Protein AF-A0A7Y0EP69-F1 (afdb_monomer_lite)

Secondary structure (DSSP, 8-state):
-----------------GGGB-S--SS-EEEEEB-GGGGS-S-HHHHHHHEES--TT-SEEEEPTTPEEEE--SSTTTTSEEE--TT-SSSTTT-EEEEE-S-EEEEEETTEEEES--EEEEE-EEEE-GGGSSS---TT--B-SEEEEE-TTS-EEEE----TTT------PPTT---GGGS-TTSS-GGGS-TTSS-GGGS-TT-S-S--

pLDDT: mean 84.12, std 15.03, range [38.25, 97.75]

Sequence (212 aa):
MVQQIVSYSGVVTHKDDKRWRFSEQDGGVVSVTIAPALFNPTDTAKRDKYLTGVGDEATVVWINSGIPLARVNSGEYEGLFGPYDPDATDGRQEKIWGLLESQIECNVKFSGLTVGEPMVGMRYRGDIRKRYLPVIPADDAVWGGDFWDIDEDNTIIAKLSLTEAGGSSQATVPDGSITTAKLANGAVTTEKLADKAVTAAKVADGVIPSGK

Foldseek 3Di:
DDPPPDDDPPPFDDDAQPQFDDDDDDDFKDKFFADQQQCCDPPVLSNVLQWGPDDPPRQKIKGHWFFQKWAFCDDPQHRHIHGQDCPDPRRSNAERQFIFHDMFMWGQDPVGTHGPGRIGIGGQADETALVRHSDRDDLPHEYNGFYFHADPVRDTPDTSHPPPPPDPPPVPQPPPNDDPVNQDVVNDDPVNQDVPNDDPVNDDPPPDPPDD

Organism: NCBI:txid2675322

Radius of gyration: 24.8 Å; chains: 1; bounding box: 62×31×90 Å

Structure (mmCIF, N/CA/C/O backbone):
data_AF-A0A7Y0EP69-F1
#
_entry.id   AF-A0A7Y0EP69-F1
#
loop_
_atom_site.group_PDB
_atom_site.id
_atom_site.type_symbol
_atom_site.label_atom_id
_atom_site.label_alt_id
_atom_site.label_comp_id
_atom_site.label_asym_id
_atom_site.label_entity_id
_atom_site.label_seq_id
_atom_site.pdbx_PDB_ins_code
_atom_site.Cartn_x
_atom_site.Cartn_y
_atom_site.Cartn_z
_atom_site.occupancy
_atom_site.B_iso_or_equiv
_atom_site.auth_seq_id
_atom_site.auth_comp_id
_atom_site.auth_asym_id
_atom_site.auth_atom_id
_atom_site.pdbx_PDB_model_num
ATOM 1 N N . MET A 1 1 ? -18.340 -9.798 52.238 1.00 42.34 1 MET A N 1
ATOM 2 C CA . MET A 1 1 ? -18.101 -10.157 50.826 1.00 42.34 1 MET A CA 1
ATOM 3 C C . MET A 1 1 ? -17.285 -9.023 50.230 1.00 42.34 1 MET A C 1
ATOM 5 O O . MET A 1 1 ? -17.834 -7.955 50.003 1.00 42.34 1 MET A O 1
ATOM 9 N N . VAL A 1 2 ? -15.963 -9.176 50.157 1.00 38.25 2 VAL A N 1
ATOM 10 C CA . VAL A 1 2 ? -15.080 -8.128 49.625 1.00 38.25 2 VAL A CA 1
ATOM 11 C C . VAL A 1 2 ? -15.112 -8.282 48.112 1.00 38.25 2 VAL A C 1
ATOM 13 O O . VAL A 1 2 ? -14.658 -9.302 47.601 1.00 38.25 2 VAL A O 1
ATOM 16 N N . GLN A 1 3 ? -15.722 -7.330 47.405 1.00 44.47 3 GLN A N 1
ATOM 17 C CA . GLN A 1 3 ? -15.584 -7.284 45.955 1.00 44.47 3 GLN A CA 1
ATOM 18 C C . GLN A 1 3 ? -14.140 -6.902 45.650 1.00 44.47 3 GLN A C 1
ATOM 20 O O . GLN A 1 3 ? -13.713 -5.773 45.881 1.00 44.47 3 GLN A O 1
ATOM 25 N N . GLN A 1 4 ? -13.369 -7.889 45.212 1.00 45.47 4 GLN A N 1
ATOM 26 C CA . GLN A 1 4 ? -12.039 -7.681 44.680 1.00 45.47 4 GLN A CA 1
ATOM 27 C C . GLN A 1 4 ? -12.202 -6.901 43.373 1.00 45.47 4 GLN A C 1
ATOM 29 O O . GLN A 1 4 ? -12.653 -7.449 42.371 1.00 45.47 4 GLN A O 1
ATOM 34 N N . ILE A 1 5 ? -11.889 -5.606 43.399 1.00 49.50 5 ILE A N 1
ATOM 35 C CA . ILE A 1 5 ? -11.766 -4.799 42.186 1.00 49.50 5 ILE A CA 1
ATOM 36 C C . ILE A 1 5 ? -10.478 -5.274 41.512 1.00 49.50 5 ILE A C 1
ATOM 38 O O . ILE A 1 5 ? -9.379 -4.863 41.878 1.00 49.50 5 ILE A O 1
ATOM 42 N N . VAL A 1 6 ? -10.605 -6.234 40.599 1.00 45.62 6 VAL A N 1
ATOM 43 C CA . VAL A 1 6 ? -9.504 -6.662 39.738 1.00 45.62 6 VAL A CA 1
ATOM 44 C C . VAL A 1 6 ? -9.398 -5.620 38.630 1.00 45.62 6 VAL A C 1
ATOM 46 O O . VAL A 1 6 ? -10.190 -5.633 37.697 1.00 45.62 6 VAL A O 1
ATOM 49 N N . SER A 1 7 ? -8.455 -4.687 38.744 1.00 51.41 7 SER A N 1
ATOM 50 C CA . SER A 1 7 ? -8.046 -3.854 37.612 1.00 51.41 7 SER A CA 1
ATOM 51 C C . SER A 1 7 ? -6.970 -4.611 36.836 1.00 51.41 7 SER A C 1
ATOM 53 O O . SER A 1 7 ? -5.852 -4.777 37.330 1.00 51.41 7 SER A O 1
ATOM 55 N N . TYR A 1 8 ? -7.309 -5.110 35.652 1.00 46.03 8 TYR A N 1
ATOM 56 C CA . TYR A 1 8 ? -6.332 -5.647 34.713 1.00 46.03 8 TYR A CA 1
ATOM 57 C C . TYR A 1 8 ? -5.720 -4.457 33.964 1.00 46.03 8 TYR A C 1
ATOM 59 O O . TYR A 1 8 ? -6.447 -3.657 33.395 1.00 46.03 8 TYR A O 1
ATOM 67 N N . SER A 1 9 ? -4.398 -4.282 33.991 1.00 47.91 9 SER A N 1
ATOM 68 C CA . SER A 1 9 ? -3.740 -3.408 33.015 1.00 47.91 9 SER A CA 1
ATOM 69 C C . SER A 1 9 ? -3.154 -4.322 31.953 1.00 47.91 9 SER A C 1
ATOM 71 O O . SER A 1 9 ? -2.031 -4.816 32.094 1.00 47.91 9 SER A O 1
ATOM 73 N N . GLY A 1 10 ? -3.953 -4.632 30.936 1.00 48.94 10 GLY A N 1
ATOM 74 C CA . GLY A 1 10 ? -3.491 -5.407 29.794 1.00 48.94 10 GLY A CA 1
ATOM 75 C C . GLY A 1 10 ? -2.360 -4.661 29.099 1.00 48.94 10 GLY A C 1
ATOM 76 O O . GLY A 1 10 ? -2.595 -3.677 28.407 1.00 48.94 10 GLY A O 1
ATOM 77 N N . VAL A 1 11 ? -1.117 -5.106 29.286 1.00 47.59 11 VAL A N 1
ATOM 78 C CA . VAL A 1 11 ? -0.005 -4.654 28.447 1.00 47.59 11 VAL A CA 1
ATOM 79 C C . VAL A 1 11 ? -0.229 -5.275 27.074 1.00 47.59 11 VAL A C 1
ATOM 81 O O . VAL A 1 11 ? 0.121 -6.432 26.844 1.00 47.59 11 VAL A O 1
ATOM 84 N N . VAL A 1 12 ? -0.856 -4.531 26.164 1.00 55.34 12 VAL A N 1
ATOM 85 C CA . VAL A 1 12 ? -0.990 -4.969 24.776 1.00 55.34 12 VAL A CA 1
ATOM 86 C C . VAL A 1 12 ? 0.360 -4.756 24.099 1.00 55.34 12 VAL A C 1
ATOM 88 O O . VAL A 1 12 ? 0.820 -3.630 23.907 1.00 55.34 12 VAL A O 1
ATOM 91 N N . THR A 1 13 ? 1.046 -5.850 23.775 1.00 57.03 13 THR A N 1
ATOM 92 C CA . THR A 1 13 ? 2.288 -5.790 23.003 1.00 57.03 13 THR A CA 1
ATOM 93 C C . THR A 1 13 ? 1.985 -5.288 21.595 1.00 57.03 13 THR A C 1
ATOM 95 O O . THR A 1 13 ? 1.222 -5.928 20.874 1.00 57.03 13 THR A O 1
ATOM 98 N N . HIS A 1 14 ? 2.613 -4.187 21.191 1.00 66.94 14 HIS A N 1
ATOM 99 C CA . HIS A 1 14 ? 2.586 -3.692 19.819 1.00 66.94 14 HIS A CA 1
ATOM 100 C C . HIS A 1 14 ? 3.908 -3.996 19.127 1.00 66.94 14 HIS A C 1
ATOM 102 O O . HIS A 1 14 ? 4.978 -3.906 19.732 1.00 66.94 14 HIS A O 1
ATOM 108 N N . LYS A 1 15 ? 3.840 -4.379 17.854 1.00 74.12 15 LYS A N 1
ATOM 109 C CA . LYS A 1 15 ? 5.020 -4.565 17.009 1.00 74.12 15 LYS A CA 1
ATOM 110 C C . LYS A 1 15 ? 4.732 -3.987 15.634 1.00 74.12 15 LYS A C 1
ATOM 112 O O . LYS A 1 15 ? 3.804 -4.430 14.969 1.00 74.12 15 LYS A O 1
ATOM 117 N N . ASP A 1 16 ? 5.546 -3.019 15.239 1.00 84.62 16 ASP A N 1
ATOM 118 C CA . ASP A 1 16 ? 5.588 -2.490 13.879 1.00 84.62 16 ASP A CA 1
ATOM 119 C C . ASP A 1 16 ? 6.525 -3.371 13.039 1.00 84.62 16 ASP A C 1
ATOM 121 O O . ASP A 1 16 ? 7.714 -3.492 13.353 1.00 84.62 16 ASP A O 1
ATOM 125 N N . ASP A 1 17 ? 5.998 -4.028 12.005 1.00 87.69 17 ASP A N 1
ATOM 126 C CA . ASP A 1 17 ? 6.812 -4.823 11.084 1.00 87.69 17 ASP A CA 1
ATOM 127 C C . ASP A 1 17 ? 7.411 -3.918 10.006 1.00 87.69 17 ASP A C 1
ATOM 129 O O . ASP A 1 17 ? 6.747 -3.538 9.048 1.00 87.69 17 ASP A O 1
ATOM 133 N N . LYS A 1 18 ? 8.696 -3.589 10.151 1.00 89.38 18 LYS A N 1
ATOM 134 C CA . LYS A 1 18 ? 9.419 -2.704 9.225 1.00 89.38 18 LYS A CA 1
ATOM 135 C C . LYS A 1 18 ? 10.108 -3.438 8.073 1.00 89.38 18 LYS A C 1
ATOM 137 O O . LYS A 1 18 ? 10.870 -2.814 7.338 1.00 89.38 18 LYS A O 1
ATOM 142 N N . ARG A 1 19 ? 9.872 -4.745 7.884 1.00 90.00 19 ARG A N 1
ATOM 143 C CA . ARG A 1 19 ? 10.517 -5.529 6.807 1.00 90.00 19 ARG A CA 1
ATOM 144 C C . ARG A 1 19 ? 10.141 -5.070 5.400 1.00 90.00 19 ARG A C 1
ATOM 146 O O . ARG A 1 19 ? 10.862 -5.396 4.461 1.00 90.00 19 ARG A O 1
ATOM 153 N N . TRP A 1 20 ? 9.049 -4.318 5.253 1.00 92.00 20 TRP A N 1
ATOM 154 C CA . TRP A 1 20 ? 8.665 -3.688 3.989 1.00 92.00 20 TRP A CA 1
ATOM 155 C C . TRP A 1 20 ? 9.686 -2.647 3.516 1.00 92.00 20 TRP A C 1
ATOM 157 O O . TRP A 1 20 ? 9.823 -2.437 2.311 1.00 92.00 20 TRP A O 1
ATOM 167 N N . ARG A 1 21 ? 10.403 -1.993 4.440 1.00 87.50 21 ARG A N 1
ATOM 168 C CA . ARG A 1 21 ? 11.364 -0.934 4.124 1.00 87.50 21 ARG A CA 1
ATOM 169 C C . ARG A 1 21 ? 12.663 -1.563 3.632 1.00 87.50 21 ARG A C 1
ATOM 171 O O . ARG A 1 21 ? 13.297 -2.319 4.369 1.00 87.50 21 ARG A O 1
ATOM 178 N N . PHE A 1 22 ? 13.082 -1.222 2.414 1.00 81.38 22 PHE A N 1
ATOM 179 C CA . PHE A 1 22 ? 14.340 -1.694 1.848 1.00 81.38 22 PHE A CA 1
ATOM 180 C C . PHE A 1 22 ? 15.243 -0.522 1.449 1.00 81.38 22 PHE A C 1
ATOM 182 O O . PHE A 1 22 ? 14.939 0.246 0.546 1.00 81.38 22 PHE A O 1
ATOM 189 N N . SER A 1 23 ? 16.392 -0.409 2.122 1.00 72.69 23 SER A N 1
ATOM 190 C CA . SER A 1 23 ? 17.336 0.716 2.015 1.00 72.69 23 SER A CA 1
ATOM 191 C C . SER A 1 23 ? 16.724 2.099 2.308 1.00 72.69 23 SER A C 1
ATOM 193 O O . SER A 1 23 ? 15.511 2.296 2.360 1.00 72.69 23 SER A O 1
ATOM 195 N N . GLU A 1 24 ? 17.581 3.081 2.569 1.00 63.50 24 GLU A N 1
ATOM 196 C CA . GLU A 1 24 ? 17.168 4.465 2.772 1.00 63.50 24 GLU A CA 1
ATOM 197 C C . GLU A 1 24 ? 17.618 5.287 1.567 1.00 63.50 24 GLU A C 1
ATOM 199 O O . GLU A 1 24 ? 18.805 5.545 1.386 1.00 63.50 24 GLU A O 1
ATOM 204 N N . GLN A 1 25 ? 16.670 5.644 0.701 1.00 61.12 25 GLN A N 1
ATOM 205 C CA . GLN A 1 25 ? 16.927 6.590 -0.381 1.00 61.12 25 GLN A CA 1
ATOM 206 C C . GLN A 1 25 ? 16.797 8.020 0.157 1.00 61.12 25 GLN A C 1
ATOM 208 O O . GLN A 1 25 ? 15.796 8.353 0.797 1.00 61.12 25 GLN A O 1
ATOM 213 N N . ASP A 1 26 ? 17.816 8.844 -0.100 1.00 59.06 26 ASP A N 1
ATOM 214 C CA . ASP A 1 26 ? 17.833 10.262 0.268 1.00 59.06 26 ASP A CA 1
ATOM 215 C C . ASP A 1 26 ? 16.767 11.030 -0.515 1.00 59.06 26 ASP A C 1
ATOM 217 O O . ASP A 1 26 ? 16.691 10.908 -1.738 1.00 59.06 26 ASP A O 1
ATOM 221 N N . GLY A 1 27 ? 15.934 11.802 0.182 1.00 64.81 27 GLY A N 1
ATOM 222 C CA . GLY A 1 27 ? 14.726 12.406 -0.376 1.00 64.81 27 GLY A CA 1
ATOM 223 C C . GLY A 1 27 ? 13.702 11.358 -0.832 1.00 64.81 27 GLY A C 1
ATOM 224 O O . GLY A 1 27 ? 14.017 10.364 -1.481 1.00 64.81 27 GLY A O 1
ATOM 225 N N . GLY A 1 28 ? 12.430 11.569 -0.513 1.00 77.31 28 GLY A N 1
ATOM 226 C CA . GLY A 1 28 ? 11.386 10.608 -0.894 1.00 77.31 28 GLY A CA 1
ATOM 227 C C . GLY A 1 28 ? 10.187 10.532 0.033 1.00 77.31 28 GLY A C 1
ATOM 228 O O . GLY A 1 28 ? 9.368 9.629 -0.112 1.00 77.31 28 GLY A O 1
ATOM 229 N N . VAL A 1 29 ? 10.087 11.466 0.976 1.00 87.81 29 VAL A N 1
ATOM 230 C CA . VAL A 1 29 ? 8.983 11.585 1.924 1.00 87.81 29 VAL A CA 1
ATOM 231 C C . VAL A 1 29 ? 8.343 12.956 1.741 1.00 87.81 29 VAL A C 1
ATOM 233 O O . VAL A 1 29 ? 9.044 13.957 1.600 1.00 87.81 29 VAL A O 1
ATOM 236 N N . VAL A 1 30 ? 7.016 12.989 1.724 1.00 90.56 30 VAL A N 1
ATOM 237 C CA . VAL A 1 30 ? 6.198 14.206 1.724 1.00 90.56 30 VAL A CA 1
ATOM 238 C C . VAL A 1 30 ? 5.254 14.178 2.915 1.00 90.56 30 VAL A C 1
ATOM 240 O O . VAL A 1 30 ? 4.872 13.106 3.376 1.00 90.56 30 VAL A O 1
ATOM 243 N N . SER A 1 31 ? 4.861 15.344 3.411 1.00 93.56 31 SER A N 1
ATOM 244 C CA . SER A 1 31 ? 3.862 15.428 4.474 1.00 93.56 31 SER A CA 1
ATOM 245 C C . SER A 1 31 ? 2.456 15.374 3.886 1.00 93.56 31 SER A C 1
ATOM 247 O O . SER A 1 31 ? 2.140 16.131 2.968 1.00 93.56 31 SER A O 1
ATOM 249 N N . VAL A 1 32 ? 1.607 14.507 4.430 1.00 94.81 32 VAL A N 1
ATOM 250 C CA . VAL A 1 32 ? 0.188 14.399 4.067 1.00 94.81 32 VAL A CA 1
ATOM 251 C C . VAL A 1 32 ? -0.682 14.403 5.314 1.00 94.81 32 VAL A C 1
ATOM 253 O O . VAL A 1 32 ? -0.239 13.983 6.380 1.00 94.81 32 VAL A O 1
ATOM 256 N N . THR A 1 33 ? -1.928 14.847 5.185 1.00 96.56 33 THR A N 1
ATOM 257 C CA . THR A 1 33 ? -2.904 14.786 6.278 1.00 96.56 33 THR A CA 1
ATOM 258 C C . THR A 1 33 ? -3.737 13.517 6.151 1.00 96.56 33 THR A C 1
ATOM 260 O O . THR A 1 33 ? -4.374 13.299 5.119 1.00 96.56 33 THR A O 1
ATOM 263 N N . ILE A 1 34 ? -3.751 12.683 7.190 1.00 96.56 34 ILE A N 1
ATOM 264 C CA . ILE A 1 34 ? -4.555 11.455 7.220 1.00 96.56 34 ILE A CA 1
ATOM 265 C C . ILE A 1 34 ? -5.913 11.660 7.893 1.00 96.56 34 ILE A C 1
ATOM 267 O O . ILE A 1 34 ? -6.082 12.554 8.721 1.00 96.56 34 ILE A O 1
ATOM 271 N N . ALA A 1 35 ? -6.863 10.782 7.572 1.00 96.00 35 ALA A N 1
ATOM 272 C CA . ALA A 1 35 ? -8.127 10.617 8.279 1.00 96.00 35 ALA A CA 1
ATOM 273 C C . ALA A 1 35 ? -8.047 9.386 9.206 1.00 96.00 35 ALA A C 1
ATOM 275 O O . ALA A 1 35 ? -8.235 8.261 8.734 1.00 96.00 35 ALA A O 1
ATOM 276 N N . PRO A 1 36 ? -7.791 9.547 10.522 1.00 93.44 36 PRO A N 1
ATOM 277 C CA . PRO A 1 36 ? -7.596 8.416 11.436 1.00 93.44 36 PRO A CA 1
ATOM 278 C C . PRO A 1 36 ? -8.781 7.444 11.479 1.00 93.44 36 PRO A C 1
ATOM 280 O O . PRO A 1 36 ? -8.585 6.239 11.612 1.00 93.44 36 PRO A O 1
ATOM 283 N N . ALA A 1 37 ? -10.007 7.948 11.313 1.00 93.12 37 ALA A N 1
ATOM 284 C CA . ALA A 1 37 ? -11.219 7.131 11.298 1.00 93.12 37 ALA A CA 1
ATOM 285 C C . ALA A 1 37 ? -11.185 6.025 10.225 1.00 93.12 37 ALA A C 1
ATOM 287 O O . ALA A 1 37 ? -11.666 4.921 10.470 1.00 93.12 37 ALA A O 1
ATOM 288 N N . LEU A 1 38 ? -10.545 6.272 9.075 1.00 95.44 38 LEU A N 1
ATOM 289 C CA . LEU A 1 38 ? -10.452 5.300 7.979 1.00 95.44 38 LEU A CA 1
ATOM 290 C C . LEU A 1 38 ? -9.527 4.112 8.281 1.00 95.44 38 LEU A C 1
ATOM 292 O O . LEU A 1 38 ? -9.615 3.088 7.606 1.00 95.44 38 LEU A O 1
ATOM 296 N N . PHE A 1 39 ? -8.664 4.218 9.295 1.00 95.12 39 PHE A N 1
ATOM 297 C CA . PHE A 1 39 ? -7.797 3.124 9.744 1.00 95.12 39 PHE A CA 1
ATOM 298 C C . PHE A 1 39 ? -8.496 2.194 10.742 1.00 95.12 39 PHE A C 1
ATOM 300 O O . PHE A 1 39 ? -7.948 1.150 11.084 1.00 95.12 39 PHE A O 1
ATOM 307 N N . ASN A 1 40 ? -9.712 2.533 11.184 1.00 94.12 40 ASN A N 1
ATOM 308 C CA . ASN A 1 40 ? -10.515 1.715 12.089 1.00 94.12 40 ASN A CA 1
ATOM 309 C C . ASN A 1 40 ? -11.855 1.291 11.449 1.00 94.12 40 ASN A C 1
ATOM 311 O O . ASN A 1 40 ? -12.917 1.700 11.928 1.00 94.12 40 ASN A O 1
ATOM 315 N N . PRO A 1 41 ? -11.838 0.507 10.353 1.00 93.44 41 PRO A N 1
ATOM 316 C CA . PRO A 1 41 ? -13.063 0.008 9.743 1.00 93.44 41 PRO A CA 1
ATOM 317 C C . PRO A 1 41 ? -13.776 -0.991 10.666 1.00 93.44 41 PRO A C 1
ATOM 319 O O . PRO A 1 41 ? -13.169 -1.617 11.536 1.00 93.44 41 PRO A O 1
ATOM 322 N N . THR A 1 42 ? -15.073 -1.187 10.428 1.00 91.50 42 THR A N 1
ATOM 323 C CA . THR A 1 42 ? -15.870 -2.222 11.106 1.00 91.50 42 THR A CA 1
ATOM 324 C C . THR A 1 42 ? -15.427 -3.640 10.741 1.00 91.50 42 THR A C 1
ATOM 326 O O . THR A 1 42 ? -15.570 -4.552 11.552 1.00 91.50 42 THR A O 1
ATOM 329 N N . ASP A 1 43 ? -14.866 -3.826 9.542 1.00 93.44 43 ASP A N 1
ATOM 330 C CA . ASP A 1 43 ? -14.208 -5.064 9.130 1.00 93.44 43 ASP A CA 1
ATOM 331 C C . ASP A 1 43 ? -12.909 -5.256 9.925 1.00 93.44 43 ASP A C 1
ATOM 333 O O . ASP A 1 43 ? -11.886 -4.614 9.667 1.00 93.44 43 ASP A O 1
ATOM 337 N N . THR A 1 44 ? -12.945 -6.173 10.892 1.00 91.75 44 THR A N 1
ATOM 338 C CA . THR A 1 44 ? -11.810 -6.446 11.773 1.00 91.75 44 THR A CA 1
ATOM 339 C C . THR A 1 44 ? -10.613 -7.029 11.025 1.00 91.75 44 THR A C 1
ATOM 341 O O . THR A 1 44 ? -9.483 -6.758 11.410 1.00 91.75 44 THR A O 1
ATOM 344 N N . ALA A 1 45 ? -10.816 -7.758 9.922 1.00 91.88 45 ALA A N 1
ATOM 345 C CA . ALA A 1 45 ? -9.714 -8.302 9.129 1.00 91.88 45 ALA A CA 1
ATOM 346 C C . ALA A 1 45 ? -8.959 -7.205 8.363 1.00 91.88 45 ALA A C 1
ATOM 348 O O . ALA A 1 45 ? -7.752 -7.327 8.145 1.00 91.88 45 ALA A O 1
ATOM 349 N N . LYS A 1 46 ? -9.646 -6.124 7.968 1.00 93.31 46 LYS A N 1
ATOM 350 C CA . LYS A 1 46 ? -8.996 -4.912 7.442 1.00 93.31 46 LYS A CA 1
ATOM 351 C C . LYS A 1 46 ? -8.346 -4.112 8.568 1.00 93.31 46 LYS A C 1
ATOM 353 O O . LYS A 1 46 ? -7.175 -3.758 8.465 1.00 93.31 46 LYS A O 1
ATOM 358 N N . ARG A 1 47 ? -9.073 -3.884 9.664 1.00 93.06 47 ARG A N 1
ATOM 359 C CA . ARG A 1 47 ? -8.581 -3.136 10.830 1.00 93.06 47 ARG A CA 1
ATOM 360 C C . ARG A 1 47 ? -7.281 -3.713 11.380 1.00 93.06 47 ARG A C 1
ATOM 362 O O . ARG A 1 47 ? -6.350 -2.956 11.614 1.00 93.06 47 ARG A O 1
ATOM 369 N N . ASP A 1 48 ? -7.191 -5.028 11.542 1.00 92.25 48 ASP A N 1
ATOM 370 C CA . ASP A 1 48 ? -6.031 -5.682 12.159 1.00 92.25 48 ASP A CA 1
ATOM 371 C C . ASP A 1 48 ? -4.781 -5.659 11.251 1.00 92.25 48 ASP A C 1
ATOM 373 O O . ASP A 1 48 ? -3.670 -5.913 11.711 1.00 92.25 48 ASP A O 1
ATOM 377 N N . LYS A 1 49 ? -4.933 -5.298 9.966 1.00 93.69 49 LYS A N 1
ATOM 378 C CA . LYS A 1 49 ? -3.804 -4.958 9.082 1.00 93.69 49 LYS A CA 1
ATOM 379 C C . LYS A 1 49 ? -3.313 -3.531 9.321 1.00 93.69 49 LYS A C 1
ATOM 381 O O . LYS A 1 49 ? -2.116 -3.263 9.249 1.00 93.69 49 LYS A O 1
ATOM 386 N N . TYR A 1 50 ? -4.227 -2.605 9.605 1.00 94.56 50 TYR A N 1
ATOM 387 C CA . TYR A 1 50 ? -3.911 -1.191 9.803 1.00 94.56 50 TYR A CA 1
ATOM 388 C C . TYR A 1 50 ? -3.405 -0.887 11.208 1.00 94.56 50 TYR A C 1
ATOM 390 O O . TYR A 1 50 ? -2.487 -0.086 11.369 1.00 94.56 50 TYR A O 1
ATOM 398 N N . LEU A 1 51 ? -4.018 -1.505 12.214 1.00 93.12 51 LEU A N 1
ATOM 399 C CA . LEU A 1 51 ? -3.834 -1.167 13.614 1.00 93.12 51 LEU A CA 1
ATOM 400 C C . LEU A 1 51 ? -3.172 -2.301 14.387 1.00 93.12 51 LEU A C 1
ATOM 402 O O . LEU A 1 51 ? -3.458 -3.479 14.192 1.00 93.12 51 LEU A O 1
ATOM 406 N N . THR A 1 52 ? -2.340 -1.920 15.344 1.00 90.50 52 THR A N 1
ATOM 407 C CA . THR A 1 52 ? -1.841 -2.791 16.407 1.00 90.50 52 THR A CA 1
ATOM 408 C C . THR A 1 52 ? -2.171 -2.179 17.767 1.00 90.50 52 THR A C 1
ATOM 410 O O . THR A 1 52 ? -2.492 -0.993 17.869 1.00 90.50 52 THR A O 1
ATOM 413 N N . GLY A 1 53 ? -2.132 -2.983 18.829 1.00 86.00 53 GLY A N 1
ATOM 414 C CA . GLY A 1 53 ? -2.533 -2.530 20.164 1.00 86.00 53 GLY A CA 1
ATOM 415 C C . GLY A 1 53 ? -4.048 -2.516 20.407 1.00 86.00 53 GLY A C 1
ATOM 416 O O . GLY A 1 53 ? -4.479 -2.063 21.461 1.00 86.00 53 GLY A O 1
ATOM 417 N N . VAL A 1 54 ? -4.860 -3.001 19.461 1.00 86.19 54 VAL A N 1
ATOM 418 C CA . VAL A 1 54 ? -6.325 -3.016 19.586 1.00 86.19 54 VAL A CA 1
ATOM 419 C C . VAL A 1 54 ? -6.762 -4.015 20.663 1.00 86.19 54 VAL A C 1
ATOM 421 O O . VAL A 1 54 ? -6.359 -5.176 20.642 1.00 86.19 54 VAL A O 1
ATOM 424 N N . GLY A 1 55 ? -7.616 -3.568 21.581 1.00 82.06 55 GLY A N 1
ATOM 425 C CA . GLY A 1 55 ? -8.232 -4.385 22.623 1.00 82.06 55 GLY A CA 1
ATOM 426 C C . GLY A 1 55 ? -9.391 -3.643 23.288 1.00 82.06 55 GLY A C 1
ATOM 427 O O . GLY A 1 55 ? -9.509 -2.428 23.135 1.00 82.06 55 GLY A O 1
ATOM 428 N N . ASP A 1 56 ? -10.233 -4.364 24.027 1.00 79.00 56 ASP A N 1
ATOM 429 C CA . ASP A 1 56 ? -11.479 -3.825 24.605 1.00 79.00 56 ASP A CA 1
ATOM 430 C C . ASP A 1 56 ? -11.249 -2.652 25.576 1.00 79.00 56 ASP A C 1
ATOM 432 O O . ASP A 1 56 ? -12.098 -1.774 25.711 1.00 79.00 56 ASP A O 1
ATOM 436 N N . GLU A 1 57 ? -10.081 -2.611 26.221 1.00 80.62 57 GLU A N 1
ATOM 437 C CA . GLU A 1 57 ? -9.676 -1.566 27.172 1.00 80.62 57 GLU A CA 1
ATOM 438 C C . GLU A 1 57 ? -8.590 -0.630 26.606 1.00 80.62 57 GLU A C 1
ATOM 440 O O . GLU A 1 57 ? -8.004 0.168 27.341 1.00 80.62 57 GLU A O 1
ATOM 445 N N . ALA A 1 58 ? -8.277 -0.726 25.309 1.00 81.38 58 ALA A N 1
ATOM 446 C CA . ALA A 1 58 ? -7.212 0.065 24.705 1.00 81.38 58 ALA A CA 1
ATOM 447 C C . ALA A 1 58 ? -7.582 1.556 24.683 1.00 81.38 58 ALA A C 1
ATOM 449 O O . ALA A 1 58 ? -8.524 1.976 24.014 1.00 81.38 58 ALA A O 1
ATOM 450 N N . THR A 1 59 ? -6.799 2.375 25.386 1.00 85.31 59 THR A N 1
ATOM 451 C CA . THR A 1 59 ? -6.868 3.846 25.315 1.00 85.31 59 THR A CA 1
ATOM 452 C C . THR A 1 59 ? -5.933 4.415 24.250 1.00 85.31 59 THR A C 1
ATOM 454 O O . THR A 1 59 ? -6.120 5.543 23.792 1.00 85.31 59 THR A O 1
ATOM 457 N N . VAL A 1 60 ? -4.950 3.617 23.828 1.00 86.94 60 VAL A N 1
ATOM 458 C CA . VAL A 1 60 ? -3.973 3.933 22.791 1.00 86.94 60 VAL A CA 1
ATOM 459 C C . VAL A 1 60 ? -3.854 2.740 21.852 1.00 86.94 60 VAL A C 1
ATOM 461 O O . VAL A 1 60 ? -3.739 1.600 22.296 1.00 86.94 60 VAL A O 1
ATOM 464 N N . VAL A 1 61 ? -3.874 3.017 20.554 1.00 90.62 61 VAL A N 1
ATOM 465 C CA . VAL A 1 61 ? -3.583 2.058 19.483 1.00 90.62 61 VAL A CA 1
ATOM 466 C C . VAL A 1 61 ? -2.599 2.695 18.512 1.00 90.62 61 VAL A C 1
ATOM 468 O O . VAL A 1 61 ? -2.408 3.911 18.521 1.00 90.62 61 VAL A O 1
ATOM 471 N N . TRP A 1 62 ? -1.984 1.896 17.649 1.00 91.50 62 TRP A N 1
ATOM 472 C CA . TRP A 1 62 ? -0.996 2.398 16.699 1.00 91.50 62 TRP A CA 1
ATOM 473 C C . TRP A 1 62 ? -1.357 2.021 15.269 1.00 91.50 62 TRP A C 1
ATOM 475 O O . TRP A 1 62 ? -1.666 0.863 15.000 1.00 91.50 62 TRP A O 1
ATOM 485 N N . ILE A 1 63 ? -1.274 2.984 14.350 1.00 94.25 63 ILE A N 1
ATOM 486 C CA . ILE A 1 63 ? -1.344 2.744 12.905 1.00 94.25 63 ILE A CA 1
ATOM 487 C C . ILE A 1 63 ? 0.031 2.267 12.439 1.00 94.25 63 ILE A C 1
ATOM 489 O O . ILE A 1 63 ? 1.009 2.993 12.610 1.00 94.25 63 ILE A O 1
ATOM 493 N N . ASN A 1 64 ? 0.104 1.071 11.856 1.00 93.81 64 ASN A N 1
ATOM 494 C CA . ASN A 1 64 ? 1.347 0.443 11.396 1.00 93.81 64 ASN A CA 1
ATOM 495 C C . ASN A 1 64 ? 2.047 1.261 10.301 1.00 93.81 64 ASN A C 1
ATOM 497 O O . ASN A 1 64 ? 1.396 1.881 9.462 1.00 93.81 64 ASN A O 1
ATOM 501 N N . SER A 1 65 ? 3.381 1.2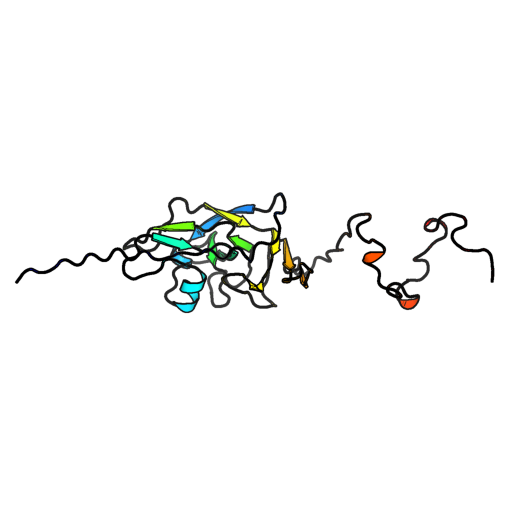20 10.262 1.00 94.50 65 SER A N 1
ATOM 502 C CA . SER A 1 65 ? 4.137 1.769 9.131 1.00 94.50 65 SER A CA 1
ATOM 503 C C . SER A 1 65 ? 3.944 0.920 7.868 1.00 94.50 65 SER A C 1
ATOM 505 O O . SER A 1 65 ? 3.503 -0.227 7.924 1.00 94.50 65 SER A O 1
ATOM 507 N N . GLY A 1 66 ? 4.270 1.475 6.702 1.00 94.06 66 GLY A N 1
ATOM 508 C CA . GLY A 1 66 ? 4.230 0.755 5.429 1.00 94.06 66 GLY A CA 1
ATOM 509 C C . GLY A 1 66 ? 2.834 0.551 4.853 1.00 94.06 66 GLY A C 1
ATOM 510 O O . GLY A 1 66 ? 2.708 -0.060 3.797 1.00 94.06 66 GLY A O 1
ATOM 511 N N . ILE A 1 67 ? 1.780 1.055 5.502 1.00 96.88 67 ILE A N 1
ATOM 512 C CA . ILE A 1 67 ? 0.425 1.005 4.947 1.00 96.88 67 ILE A CA 1
ATOM 513 C C . ILE A 1 67 ? 0.410 1.775 3.620 1.00 96.88 67 ILE A C 1
ATOM 515 O O . ILE A 1 67 ? 0.779 2.954 3.614 1.00 96.88 67 ILE A O 1
ATOM 519 N N . PRO A 1 68 ? -0.031 1.154 2.511 1.00 97.19 68 PRO A N 1
ATOM 520 C CA . PRO A 1 68 ? -0.275 1.878 1.276 1.00 97.19 68 PRO A CA 1
ATOM 521 C C . PRO A 1 68 ? -1.359 2.931 1.498 1.00 97.19 68 PRO A C 1
ATOM 523 O O . PRO A 1 68 ? -2.457 2.615 1.955 1.00 97.19 68 PRO A O 1
ATOM 526 N N . LEU A 1 69 ? -1.039 4.185 1.201 1.00 97.44 69 LEU A N 1
ATOM 527 C CA . LEU A 1 69 ? -1.930 5.323 1.376 1.00 97.44 69 LEU A CA 1
ATOM 528 C C . LEU A 1 69 ? -2.569 5.705 0.047 1.00 97.44 69 LEU A C 1
ATOM 530 O O . LEU A 1 69 ? -1.900 5.790 -0.986 1.00 97.44 69 LEU A O 1
ATOM 534 N N . ALA A 1 70 ? -3.863 5.989 0.099 1.00 97.38 70 ALA A N 1
ATOM 535 C CA . ALA A 1 70 ? -4.642 6.452 -1.033 1.00 97.38 70 ALA A CA 1
ATOM 536 C C . ALA A 1 70 ? -5.393 7.738 -0.680 1.00 97.38 70 ALA A C 1
ATOM 538 O O . ALA A 1 70 ? -5.734 7.987 0.482 1.00 97.38 70 ALA A O 1
ATOM 539 N N . ARG A 1 71 ? -5.618 8.572 -1.697 1.00 96.94 71 ARG A N 1
ATOM 540 C CA . ARG A 1 71 ? -6.325 9.842 -1.549 1.00 96.94 71 ARG A CA 1
ATOM 541 C C . ARG A 1 71 ? -7.829 9.596 -1.563 1.00 96.94 71 ARG A C 1
ATOM 543 O O . ARG A 1 71 ? -8.324 8.836 -2.390 1.00 96.94 71 ARG A O 1
ATOM 550 N N . VAL A 1 72 ? -8.537 10.271 -0.670 1.00 97.75 72 VAL A N 1
ATOM 551 C CA . VAL A 1 72 ? -9.996 10.315 -0.672 1.00 97.75 72 VAL A CA 1
ATOM 552 C C . VAL A 1 72 ? -10.449 11.459 -1.581 1.00 97.75 72 VAL A C 1
ATOM 554 O O . VAL A 1 72 ? -10.032 12.607 -1.407 1.00 97.75 72 VAL A O 1
ATOM 557 N N . ASN A 1 73 ? -11.307 11.145 -2.545 1.00 96.69 73 ASN A N 1
ATOM 558 C CA . ASN A 1 73 ? -11.802 12.051 -3.580 1.00 96.69 73 ASN A CA 1
ATOM 559 C C . ASN A 1 73 ? -13.279 12.440 -3.384 1.00 96.69 73 ASN A C 1
ATOM 561 O O . ASN A 1 73 ? -13.811 13.202 -4.183 1.00 96.69 73 ASN A O 1
ATOM 565 N N . SER A 1 74 ? -13.961 11.905 -2.364 1.00 96.31 74 SER A N 1
ATOM 566 C CA . SER A 1 74 ? -15.352 12.261 -2.058 1.00 96.31 74 SER A CA 1
ATOM 567 C C . SER A 1 74 ? -15.732 11.951 -0.607 1.00 96.31 74 SER A C 1
ATOM 569 O O . SER A 1 74 ? -15.108 11.112 0.043 1.00 96.31 74 SER A O 1
ATOM 571 N N . GLY A 1 75 ? -16.794 12.591 -0.113 1.00 94.88 75 GLY A N 1
ATOM 572 C CA . GLY A 1 75 ? -17.367 12.319 1.208 1.00 94.88 75 GLY A CA 1
ATOM 573 C C . GLY A 1 75 ? -16.712 13.112 2.341 1.00 94.88 75 GLY A C 1
ATOM 574 O O . GLY A 1 75 ? -16.060 14.125 2.115 1.00 94.88 75 GLY A O 1
ATOM 575 N N . GLU A 1 76 ? -16.911 12.661 3.583 1.00 94.38 76 GLU A N 1
ATOM 576 C CA . GLU A 1 76 ? -16.480 13.379 4.798 1.00 94.38 76 GLU A CA 1
ATOM 577 C C . GLU A 1 76 ? -14.968 13.650 4.842 1.00 94.38 76 GLU A C 1
ATOM 579 O O . GLU A 1 76 ? -14.536 14.683 5.349 1.00 94.38 76 GLU A O 1
ATOM 584 N N . TYR A 1 77 ? -14.167 12.736 4.291 1.00 95.94 77 TYR A N 1
ATOM 585 C CA . TYR A 1 77 ? -12.705 12.792 4.341 1.00 95.94 77 TYR A CA 1
ATOM 586 C C . TYR A 1 77 ? -12.067 13.255 3.029 1.00 95.94 77 TYR A C 1
ATOM 588 O O . TYR A 1 77 ? -10.874 13.034 2.830 1.00 95.94 77 TYR A O 1
ATOM 596 N N . GLU A 1 78 ? -12.834 13.876 2.126 1.00 97.12 78 GLU A N 1
ATOM 597 C CA . GLU A 1 78 ? -12.320 14.372 0.847 1.00 97.12 78 GLU A CA 1
ATOM 598 C C . GLU A 1 78 ? -11.074 15.256 1.034 1.00 97.12 78 GLU A C 1
ATOM 600 O O . GLU A 1 78 ? -11.024 16.156 1.872 1.00 97.12 78 GLU A O 1
ATOM 605 N N . GLY A 1 79 ? -10.033 14.974 0.247 1.00 94.69 79 GLY A N 1
ATOM 606 C CA . GLY A 1 79 ? -8.745 15.662 0.318 1.00 94.69 79 GLY A CA 1
ATOM 607 C C . GLY A 1 79 ? -7.767 15.100 1.354 1.00 94.69 79 GLY A C 1
ATOM 608 O O . GLY A 1 79 ? -6.589 15.458 1.303 1.00 94.69 79 GLY A O 1
ATOM 609 N N . LEU A 1 80 ? -8.210 14.203 2.239 1.00 97.12 80 LEU A N 1
ATOM 610 C CA . LEU A 1 80 ? -7.357 13.499 3.198 1.00 97.12 80 LEU A CA 1
ATOM 611 C C . LEU A 1 80 ? -6.859 12.160 2.636 1.00 97.12 80 LEU A C 1
ATOM 613 O O . LEU A 1 80 ? -7.304 11.680 1.590 1.00 97.12 80 LEU A O 1
ATOM 617 N N . PHE A 1 81 ? -5.919 11.550 3.355 1.00 97.69 81 PHE A N 1
ATOM 618 C CA . PHE A 1 81 ? -5.386 10.226 3.049 1.00 97.69 81 PHE A CA 1
ATOM 619 C C . PHE A 1 81 ? -5.918 9.163 4.012 1.00 97.69 81 PHE A C 1
ATOM 621 O O . PHE A 1 81 ? -6.041 9.384 5.218 1.00 97.69 81 PHE A O 1
ATOM 628 N N . GLY A 1 82 ? -6.192 7.981 3.474 1.00 97.38 82 GLY A N 1
ATOM 629 C CA . GLY A 1 82 ? -6.534 6.780 4.233 1.00 97.38 82 GLY A CA 1
ATOM 630 C C . GLY A 1 82 ? -5.790 5.560 3.691 1.00 97.38 82 GLY A C 1
ATOM 631 O O . GLY A 1 82 ? -5.028 5.688 2.728 1.00 97.38 82 GLY A O 1
ATOM 632 N N . PRO A 1 83 ? -6.000 4.371 4.277 1.00 97.56 83 PRO A N 1
ATOM 633 C CA . PRO A 1 83 ? -5.445 3.147 3.723 1.00 97.56 83 PRO A CA 1
ATOM 634 C C . PRO A 1 83 ? -6.047 2.872 2.341 1.00 97.56 83 PRO A C 1
ATOM 636 O O . PRO A 1 83 ? -7.261 3.020 2.157 1.00 97.56 83 PRO A O 1
ATOM 639 N N . TYR A 1 84 ? -5.202 2.463 1.394 1.00 97.25 84 TYR A N 1
ATOM 640 C CA . TYR A 1 84 ? -5.630 1.912 0.111 1.00 97.25 84 TYR A CA 1
ATOM 641 C C . TYR A 1 84 ? -6.561 0.730 0.358 1.00 97.25 84 TYR A C 1
ATOM 643 O O . TYR A 1 84 ? -6.228 -0.192 1.107 1.00 97.25 84 TYR A O 1
ATOM 651 N N . ASP A 1 85 ? -7.722 0.772 -0.279 1.00 95.88 85 ASP A N 1
ATOM 652 C CA . ASP A 1 85 ? -8.745 -0.248 -0.133 1.00 95.88 85 ASP A CA 1
ATOM 653 C C . ASP A 1 85 ? -9.390 -0.483 -1.504 1.00 95.88 85 ASP A C 1
ATOM 655 O O . ASP A 1 85 ? -10.086 0.410 -1.988 1.00 95.88 85 ASP A O 1
ATOM 659 N N . PRO A 1 86 ? -9.161 -1.643 -2.148 1.00 93.81 86 PRO A N 1
ATOM 660 C CA . PRO A 1 86 ? -9.714 -1.933 -3.469 1.00 93.81 86 PRO A CA 1
ATOM 661 C C . PRO A 1 86 ? -11.246 -2.024 -3.470 1.00 93.81 86 PRO A C 1
ATOM 663 O O . PRO A 1 86 ? -11.856 -1.877 -4.525 1.00 93.81 86 PRO A O 1
ATOM 666 N N . ASP A 1 87 ? -11.869 -2.227 -2.305 1.00 93.69 87 ASP A N 1
ATOM 667 C CA . ASP A 1 87 ? -13.327 -2.285 -2.172 1.00 93.69 87 ASP A CA 1
ATOM 668 C C . ASP A 1 87 ? -13.942 -0.918 -1.827 1.00 93.69 87 ASP A C 1
ATOM 670 O O . ASP A 1 87 ? -15.160 -0.808 -1.664 1.00 93.69 87 ASP A O 1
ATOM 674 N N . ALA A 1 88 ? -13.124 0.126 -1.654 1.00 94.75 88 ALA A N 1
ATOM 675 C CA . ALA A 1 88 ? -13.629 1.461 -1.373 1.00 94.75 88 ALA A CA 1
ATOM 676 C C . ALA A 1 88 ? -14.317 2.079 -2.598 1.00 94.75 88 ALA A C 1
ATOM 678 O O . ALA A 1 88 ? -14.090 1.707 -3.747 1.00 94.75 88 ALA A O 1
ATOM 679 N N . THR A 1 89 ? -15.166 3.069 -2.332 1.00 96.12 89 THR A N 1
ATOM 680 C CA . THR A 1 89 ? -15.891 3.833 -3.358 1.00 96.12 89 THR A CA 1
ATOM 681 C C . THR A 1 89 ? -15.626 5.333 -3.252 1.00 96.12 89 THR A C 1
ATOM 683 O O . THR A 1 89 ? -16.333 6.130 -3.859 1.00 96.12 89 THR A O 1
ATOM 686 N N . ASP A 1 90 ? -14.650 5.727 -2.435 1.00 96.06 90 ASP A N 1
ATOM 687 C CA . ASP A 1 90 ? -14.366 7.111 -2.051 1.00 96.06 90 ASP A CA 1
ATOM 688 C C . ASP A 1 90 ? -13.092 7.664 -2.716 1.00 96.06 90 ASP A C 1
ATOM 690 O O . ASP A 1 90 ? -12.652 8.759 -2.379 1.00 96.06 90 ASP A O 1
ATOM 694 N N . GLY A 1 91 ? -12.510 6.924 -3.666 1.00 95.44 91 GLY A N 1
ATOM 695 C CA . GLY A 1 91 ? -11.263 7.238 -4.371 1.00 95.44 91 GLY A CA 1
ATOM 696 C C . GLY A 1 91 ? -10.077 6.392 -3.899 1.00 95.44 91 GLY A C 1
ATOM 697 O O . GLY A 1 91 ? -9.112 6.210 -4.644 1.00 95.44 91 GLY A O 1
ATOM 698 N N . ARG A 1 92 ? -10.154 5.791 -2.701 1.00 96.94 92 ARG A N 1
ATOM 699 C CA . ARG A 1 92 ? -9.048 4.995 -2.143 1.00 96.94 92 ARG A CA 1
ATOM 700 C C . ARG A 1 92 ? -8.748 3.704 -2.900 1.00 96.94 92 ARG A C 1
ATOM 702 O O . ARG A 1 92 ? -7.664 3.159 -2.729 1.00 96.94 92 ARG A O 1
ATOM 709 N N . GLN A 1 93 ? -9.663 3.244 -3.742 1.00 95.44 93 GLN A N 1
ATOM 710 C CA . GLN A 1 93 ? -9.497 2.084 -4.613 1.00 95.44 93 GLN A CA 1
ATOM 711 C C . GLN A 1 93 ? -8.665 2.376 -5.872 1.00 95.44 93 GLN A C 1
ATOM 713 O O . GLN A 1 93 ? -8.186 1.453 -6.525 1.00 95.44 93 GLN A O 1
ATOM 718 N N . GLU A 1 94 ? -8.484 3.652 -6.228 1.00 93.44 94 GLU A N 1
ATOM 719 C CA . GLU A 1 94 ? -7.976 4.044 -7.547 1.00 93.44 94 GLU A CA 1
ATOM 720 C C . GLU A 1 94 ? -6.452 3.989 -7.657 1.00 93.44 94 GLU A C 1
ATOM 722 O O . GLU A 1 94 ? -5.922 3.574 -8.685 1.00 93.44 94 GLU A O 1
ATOM 727 N N . LYS A 1 95 ? -5.735 4.472 -6.634 1.00 93.56 95 LYS A N 1
ATOM 728 C CA . LYS A 1 95 ? -4.289 4.713 -6.730 1.00 93.56 95 LYS A CA 1
ATOM 729 C C . LYS A 1 95 ? -3.614 4.739 -5.364 1.00 93.56 95 LYS A C 1
ATOM 731 O O . LYS A 1 95 ? -4.035 5.463 -4.461 1.00 93.56 95 LYS A O 1
ATOM 736 N N . ILE A 1 96 ? -2.503 4.018 -5.255 1.00 95.75 96 ILE A N 1
ATOM 737 C CA . ILE A 1 96 ? -1.581 4.077 -4.120 1.00 95.75 96 ILE A CA 1
ATOM 738 C C . ILE A 1 96 ? -0.629 5.243 -4.345 1.00 95.75 96 ILE A C 1
ATOM 740 O O . ILE A 1 96 ? 0.195 5.223 -5.256 1.00 95.75 96 ILE A O 1
ATOM 744 N N . TRP A 1 97 ? -0.721 6.271 -3.515 1.00 94.25 97 TRP A N 1
ATOM 745 C CA . TRP A 1 97 ? 0.111 7.471 -3.628 1.00 94.25 97 TRP A CA 1
ATOM 746 C C . TRP A 1 97 ? 1.462 7.333 -2.936 1.00 94.25 97 TRP A C 1
ATOM 748 O O . TRP A 1 97 ? 2.419 8.020 -3.289 1.00 94.25 97 TRP A O 1
ATOM 758 N N . GLY A 1 98 ? 1.548 6.436 -1.964 1.00 94.06 98 GLY A N 1
ATOM 759 C CA . GLY A 1 98 ? 2.753 6.224 -1.194 1.00 94.06 98 GLY A CA 1
ATOM 760 C C . GLY A 1 98 ? 2.530 5.246 -0.059 1.00 94.06 98 GLY A C 1
ATOM 761 O O . GLY A 1 98 ? 1.474 4.627 0.045 1.00 94.06 98 GLY A O 1
ATOM 762 N N . LEU A 1 99 ? 3.535 5.119 0.794 1.00 95.19 99 LEU A N 1
ATOM 763 C CA . LEU A 1 99 ? 3.502 4.285 1.986 1.00 95.19 99 LEU A CA 1
ATOM 764 C C . LEU A 1 99 ? 3.635 5.167 3.222 1.00 95.19 99 LEU A C 1
ATOM 766 O O . LEU A 1 99 ? 4.419 6.118 3.226 1.00 95.19 99 LEU A O 1
ATOM 770 N N . LEU A 1 100 ? 2.898 4.848 4.280 1.00 95.38 100 LEU A N 1
ATOM 771 C CA . LEU A 1 100 ? 3.050 5.526 5.562 1.00 95.38 100 LEU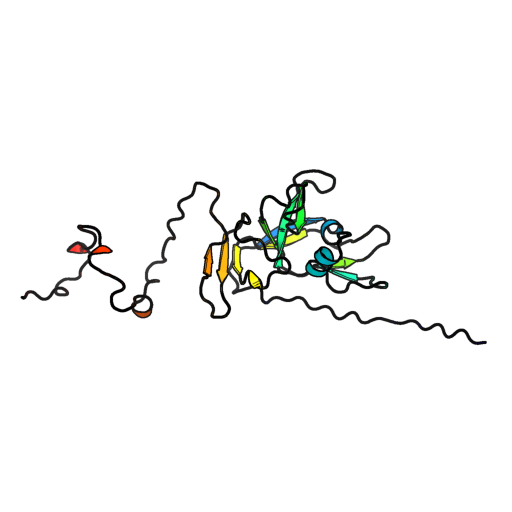 A CA 1
ATOM 772 C C . LEU A 1 100 ? 4.473 5.308 6.106 1.00 95.38 100 LEU A C 1
ATOM 774 O O . LEU A 1 100 ? 4.893 4.175 6.331 1.00 95.38 100 LEU A O 1
ATOM 778 N N . GLU A 1 101 ? 5.226 6.389 6.303 1.00 90.62 101 GLU A N 1
ATOM 779 C CA . GLU A 1 101 ? 6.668 6.323 6.578 1.00 90.62 101 GLU A CA 1
ATOM 780 C C . GLU A 1 101 ? 6.984 5.793 7.983 1.00 90.62 101 GLU A C 1
ATOM 78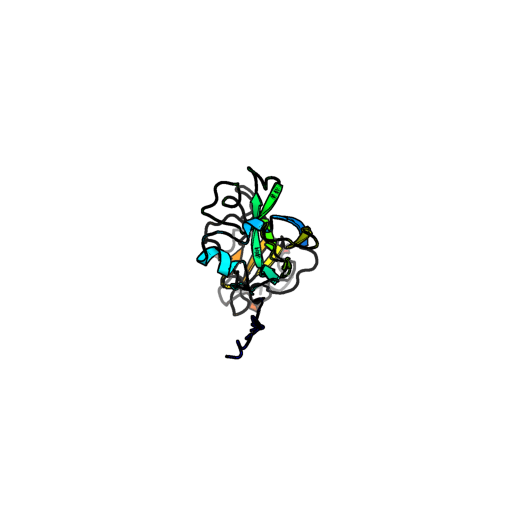2 O O . GLU A 1 101 ? 7.966 5.073 8.177 1.00 90.62 101 GLU A O 1
ATOM 787 N N . SER A 1 102 ? 6.134 6.137 8.950 1.00 90.31 102 SER A N 1
ATOM 788 C CA . SER A 1 102 ? 6.328 5.847 10.367 1.00 90.31 102 SER A CA 1
ATOM 789 C C . SER A 1 102 ? 5.022 5.418 11.014 1.00 90.31 102 SER A C 1
ATOM 791 O O . SER A 1 102 ? 3.952 5.896 10.644 1.00 90.31 102 SER A O 1
ATOM 793 N N . GLN A 1 103 ? 5.131 4.548 12.014 1.00 91.50 103 GLN A N 1
ATOM 794 C CA . GLN A 1 103 ? 4.014 4.188 12.877 1.00 91.50 103 GLN A CA 1
ATOM 795 C C . GLN A 1 103 ? 3.458 5.433 13.586 1.00 91.50 103 GLN A C 1
ATOM 797 O O . GLN A 1 103 ? 4.231 6.285 14.030 1.00 91.50 103 GLN A O 1
ATOM 802 N N . ILE A 1 104 ? 2.132 5.518 13.715 1.00 90.31 104 ILE A N 1
ATOM 803 C CA . ILE A 1 104 ? 1.443 6.668 14.318 1.00 90.31 104 ILE A CA 1
ATOM 804 C C . ILE A 1 104 ? 0.679 6.230 15.562 1.00 90.31 104 ILE A C 1
ATOM 806 O O . ILE A 1 104 ? -0.160 5.334 15.502 1.00 90.31 104 ILE A O 1
ATOM 810 N N . GLU A 1 105 ? 0.940 6.889 16.688 1.00 89.38 105 GLU A N 1
ATOM 811 C CA . GLU A 1 105 ? 0.167 6.705 17.913 1.00 89.38 105 GLU A CA 1
ATOM 812 C C . GLU A 1 105 ? -1.189 7.403 17.821 1.00 89.38 105 GLU A C 1
ATOM 814 O O . GLU A 1 105 ? -1.299 8.571 17.437 1.00 89.38 105 GLU A O 1
ATOM 819 N N . CYS A 1 106 ? -2.230 6.675 18.205 1.00 88.31 106 CYS A N 1
ATOM 820 C CA . CYS A 1 106 ? -3.600 7.131 18.153 1.00 88.31 106 CYS A CA 1
ATOM 821 C C . CYS A 1 106 ? -4.281 6.939 19.508 1.00 88.31 106 CYS A C 1
ATOM 823 O O . CYS A 1 106 ? -4.273 5.854 20.084 1.00 88.31 106 CYS A O 1
ATOM 825 N N . ASN A 1 107 ? -4.945 7.985 19.984 1.00 87.31 107 ASN A N 1
ATOM 826 C CA . ASN A 1 107 ? -5.770 7.955 21.180 1.00 87.31 107 ASN A CA 1
ATOM 827 C C . ASN A 1 107 ? -7.175 7.465 20.824 1.00 87.31 107 ASN A C 1
ATOM 829 O O . ASN A 1 107 ? -7.842 8.044 19.955 1.00 87.31 107 ASN A O 1
ATOM 833 N N . VAL A 1 108 ? -7.638 6.443 21.536 1.00 84.94 108 VAL A N 1
ATOM 834 C CA . VAL A 1 108 ? -9.005 5.934 21.447 1.00 84.94 108 VAL A CA 1
ATOM 835 C C . VAL A 1 108 ? -9.894 6.793 22.339 1.00 84.94 108 VAL A C 1
ATOM 837 O O . VAL A 1 108 ? -9.710 6.865 23.553 1.00 84.94 108 VAL A O 1
ATOM 840 N N . LYS A 1 109 ? -10.863 7.476 21.732 1.00 82.81 109 LYS A N 1
ATOM 841 C CA . LYS A 1 109 ? -11.880 8.262 22.435 1.00 82.81 109 LYS A CA 1
ATOM 842 C C . LYS A 1 109 ? -13.253 7.672 22.156 1.00 82.81 109 LYS A C 1
ATOM 844 O O . LYS A 1 109 ? -13.449 6.955 21.180 1.00 82.81 109 LYS A O 1
ATOM 849 N N . PHE A 1 110 ? -14.238 8.052 22.966 1.00 69.06 110 PHE A N 1
ATOM 850 C CA . PHE A 1 110 ? -15.635 7.693 22.703 1.00 69.06 110 PHE A CA 1
ATOM 851 C C . PHE A 1 110 ? -16.109 8.158 21.312 1.00 69.06 110 PHE A C 1
ATOM 853 O O . PHE A 1 110 ? -16.909 7.491 20.670 1.00 69.06 110 PHE A O 1
ATOM 860 N N . SER A 1 111 ? -15.571 9.278 20.818 1.00 74.06 111 SER A N 1
ATOM 861 C CA . SER A 1 111 ? -15.839 9.812 19.478 1.00 74.06 111 SER A CA 1
ATOM 862 C C . SER A 1 111 ? -15.069 9.109 18.349 1.00 74.06 111 SER A C 1
ATOM 864 O O . SER A 1 111 ? -15.132 9.565 17.213 1.00 74.06 111 SER A O 1
ATOM 866 N N . GLY A 1 112 ? -14.301 8.057 18.644 1.00 82.56 112 GLY A N 1
ATOM 867 C CA . GLY A 1 112 ? -13.459 7.345 17.685 1.00 82.56 112 GLY A CA 1
ATOM 868 C C . GLY A 1 112 ? -11.963 7.622 17.844 1.00 82.56 112 GLY A C 1
ATOM 869 O O . GLY A 1 112 ? -11.484 8.042 18.902 1.00 82.56 112 GLY A O 1
ATOM 870 N N . LEU A 1 113 ? -11.211 7.340 16.780 1.00 82.50 113 LEU A N 1
ATOM 871 C CA . LEU A 1 113 ? -9.753 7.408 16.773 1.00 82.50 113 LEU A CA 1
ATOM 872 C C . LEU A 1 113 ? -9.260 8.842 16.554 1.00 82.50 113 LEU A C 1
ATOM 874 O O . LEU A 1 113 ? -9.698 9.516 15.625 1.00 82.50 113 LEU A O 1
ATOM 878 N N . THR A 1 114 ? -8.317 9.302 17.377 1.00 84.44 114 THR A N 1
ATOM 879 C CA . THR A 1 114 ? -7.698 10.629 17.227 1.00 84.44 114 THR A CA 1
ATOM 880 C C . THR A 1 114 ? -6.180 10.545 17.260 1.00 84.44 114 THR A C 1
ATOM 882 O O . THR A 1 114 ? -5.620 9.730 17.982 1.00 84.44 114 THR A O 1
ATOM 885 N N . VAL A 1 115 ? -5.509 11.412 16.511 1.00 85.38 115 VAL A N 1
ATOM 886 C CA . VAL A 1 115 ? -4.044 11.552 16.504 1.00 85.38 115 VAL A CA 1
ATOM 887 C C . VAL A 1 115 ? -3.671 12.939 17.011 1.00 85.38 115 VAL A C 1
ATOM 889 O O . VAL A 1 115 ? -4.464 13.870 16.871 1.00 85.38 115 VAL A O 1
ATOM 892 N N . GLY A 1 116 ? -2.495 13.069 17.631 1.00 80.69 116 GLY A N 1
ATOM 893 C CA . GLY A 1 116 ? -2.010 14.362 18.130 1.00 80.69 116 GLY A CA 1
ATOM 894 C C . GLY A 1 116 ? -1.810 15.365 16.994 1.00 80.69 116 GLY A C 1
ATOM 895 O O . GLY A 1 116 ? -2.363 16.461 17.033 1.00 80.69 116 GLY A O 1
ATOM 896 N N . GLU A 1 117 ? -1.103 14.942 15.945 1.00 83.19 117 GLU A N 1
ATOM 897 C CA . GLU A 1 117 ? -0.972 15.684 14.694 1.00 83.19 117 GLU A CA 1
ATOM 898 C C . GLU A 1 117 ? -1.360 14.771 13.523 1.00 83.19 117 GLU A C 1
ATOM 900 O O . GLU A 1 117 ? -0.778 13.697 13.368 1.00 83.19 117 GLU A O 1
ATOM 905 N N . PRO A 1 118 ? -2.350 15.150 12.694 1.00 84.50 118 PRO A N 1
ATOM 906 C CA . PRO A 1 118 ? -2.789 14.326 11.568 1.00 84.50 118 PRO A CA 1
ATOM 907 C C . PRO A 1 118 ? -1.855 14.416 10.360 1.00 84.50 118 PRO A C 1
ATOM 909 O O . PRO A 1 118 ? -2.081 13.725 9.368 1.00 84.50 118 PRO A O 1
ATOM 912 N N . MET A 1 119 ? -0.831 15.269 10.425 1.00 92.06 119 MET A N 1
ATOM 913 C CA . MET A 1 119 ? 0.183 15.392 9.390 1.00 92.06 119 MET A CA 1
ATOM 914 C C . MET A 1 119 ? 1.257 14.325 9.597 1.00 92.06 119 MET A C 1
ATOM 916 O O . MET A 1 119 ? 1.935 14.298 10.620 1.00 92.06 119 MET A O 1
ATOM 920 N N . VAL A 1 120 ? 1.415 13.452 8.611 1.00 92.94 120 VAL A N 1
ATOM 921 C CA . VAL A 1 120 ? 2.315 12.300 8.669 1.00 92.94 120 VAL A CA 1
ATOM 922 C C . VAL A 1 120 ? 3.243 12.285 7.466 1.00 92.94 120 VAL A C 1
ATOM 924 O O . VAL A 1 120 ? 2.921 12.819 6.403 1.00 92.94 120 VAL A O 1
ATOM 927 N N . GLY A 1 121 ? 4.397 11.643 7.622 1.00 92.19 121 GLY A N 1
ATOM 928 C CA . GLY A 1 121 ? 5.278 11.356 6.498 1.00 92.19 121 GLY A CA 1
ATOM 929 C C . GLY A 1 121 ? 4.688 10.253 5.623 1.00 92.19 121 GLY A C 1
ATOM 930 O O . GLY A 1 121 ? 4.400 9.158 6.102 1.00 92.19 121 GLY A O 1
ATOM 931 N N . MET A 1 122 ? 4.545 10.526 4.334 1.00 93.81 122 MET A N 1
ATOM 932 C CA . MET A 1 122 ? 4.263 9.535 3.308 1.00 93.81 122 MET A CA 1
ATOM 933 C C . MET A 1 122 ? 5.481 9.406 2.408 1.00 93.81 122 MET A C 1
ATOM 935 O O . MET A 1 122 ? 5.889 10.355 1.736 1.00 93.81 122 MET A O 1
ATOM 939 N N . ARG A 1 123 ? 6.049 8.208 2.370 1.00 91.62 123 ARG A N 1
ATOM 940 C CA . ARG A 1 123 ? 7.050 7.846 1.381 1.00 91.62 123 ARG A CA 1
ATOM 941 C C . ARG A 1 123 ? 6.382 7.752 0.023 1.00 91.62 123 ARG A C 1
ATOM 943 O O . ARG A 1 123 ? 5.418 7.013 -0.118 1.00 91.62 123 ARG A O 1
ATOM 950 N N . TYR A 1 124 ? 6.905 8.457 -0.969 1.00 89.81 124 TYR A N 1
ATOM 951 C CA . TYR A 1 124 ? 6.432 8.375 -2.353 1.00 89.81 124 TYR A CA 1
ATOM 952 C C . TYR A 1 124 ? 7.456 7.724 -3.283 1.00 89.81 124 TYR A C 1
ATOM 954 O O . TYR A 1 124 ? 7.160 7.530 -4.453 1.00 89.81 124 TYR A O 1
ATOM 962 N N . ARG A 1 125 ? 8.659 7.390 -2.801 1.00 87.31 125 ARG A N 1
ATOM 963 C CA . ARG A 1 125 ? 9.633 6.628 -3.584 1.00 87.31 125 ARG A CA 1
ATOM 964 C C . ARG A 1 125 ? 10.542 5.756 -2.732 1.00 87.31 125 ARG A C 1
ATOM 966 O O . ARG A 1 125 ? 10.785 6.047 -1.555 1.00 87.31 125 ARG A O 1
ATOM 973 N N . GLY A 1 126 ? 11.079 4.725 -3.359 1.00 86.12 126 GLY A N 1
ATOM 974 C CA . GLY A 1 126 ? 12.114 3.878 -2.795 1.00 86.12 126 GLY A CA 1
ATOM 975 C C . GLY A 1 126 ? 11.946 2.418 -3.169 1.00 86.12 126 GLY A C 1
ATOM 976 O O . GLY A 1 126 ? 10.936 1.992 -3.726 1.00 86.12 126 GLY A O 1
ATOM 977 N N . ASP A 1 127 ? 12.953 1.649 -2.813 1.00 89.19 127 ASP A N 1
ATOM 978 C CA . ASP A 1 127 ? 12.923 0.210 -2.961 1.00 89.19 127 ASP A CA 1
ATOM 979 C C . ASP A 1 127 ? 12.196 -0.380 -1.742 1.00 89.19 127 ASP A C 1
ATOM 981 O O . ASP A 1 127 ? 12.373 0.064 -0.603 1.00 89.19 127 ASP A O 1
ATOM 985 N N . ILE A 1 128 ? 11.306 -1.339 -1.966 1.00 92.81 128 ILE A N 1
ATOM 986 C CA . ILE A 1 128 ? 10.460 -1.920 -0.922 1.00 92.81 128 ILE A CA 1
ATOM 987 C C . ILE A 1 128 ? 10.352 -3.424 -1.105 1.00 92.81 128 ILE A C 1
ATOM 989 O O . ILE A 1 128 ? 10.548 -3.944 -2.195 1.00 92.81 128 ILE A O 1
ATOM 993 N N . ARG A 1 129 ? 9.969 -4.127 -0.043 1.00 93.38 129 ARG A N 1
ATOM 994 C CA . ARG A 1 129 ? 9.555 -5.529 -0.131 1.00 93.38 129 ARG A CA 1
ATOM 995 C C . ARG A 1 129 ? 8.034 -5.602 -0.053 1.00 93.38 129 ARG A C 1
ATOM 997 O O . ARG A 1 129 ? 7.477 -5.625 1.049 1.00 93.38 129 ARG A O 1
ATOM 1004 N N . LYS A 1 130 ? 7.349 -5.637 -1.205 1.00 93.25 130 LYS A N 1
ATOM 1005 C CA . LYS A 1 130 ? 5.872 -5.572 -1.303 1.00 93.25 130 LYS A CA 1
ATOM 1006 C C . LYS A 1 130 ? 5.181 -6.644 -0.458 1.00 93.25 130 LYS A C 1
ATOM 1008 O O . LYS A 1 130 ? 4.144 -6.390 0.150 1.00 93.25 130 LYS A O 1
ATOM 1013 N N . ARG A 1 131 ? 5.775 -7.838 -0.374 1.00 93.75 131 ARG A N 1
ATOM 1014 C CA . ARG A 1 131 ? 5.249 -8.978 0.399 1.00 93.75 131 ARG A CA 1
ATOM 1015 C C . ARG A 1 131 ? 5.133 -8.717 1.908 1.00 93.75 131 ARG A C 1
ATOM 1017 O O . ARG A 1 131 ? 4.379 -9.421 2.573 1.00 93.75 131 ARG A O 1
ATOM 1024 N N . TYR A 1 132 ? 5.850 -7.731 2.444 1.00 94.06 13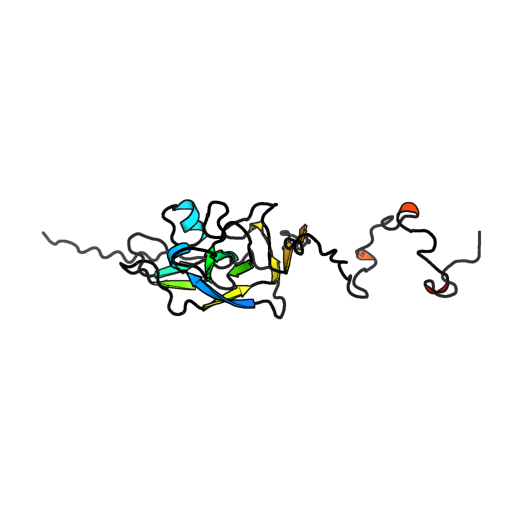2 TYR A N 1
ATOM 1025 C CA . TYR A 1 132 ? 5.818 -7.380 3.866 1.00 94.06 132 TYR A CA 1
ATOM 1026 C C . TYR A 1 132 ? 4.955 -6.150 4.176 1.00 94.06 132 TYR A C 1
ATOM 1028 O O . TYR A 1 132 ? 4.941 -5.698 5.318 1.00 94.06 132 TYR A O 1
ATOM 1036 N N . LEU A 1 133 ? 4.241 -5.596 3.190 1.00 95.19 133 LEU A N 1
ATOM 1037 C CA . LEU A 1 133 ? 3.312 -4.495 3.438 1.00 95.19 133 LEU A CA 1
ATOM 1038 C C . LEU A 1 133 ? 2.124 -4.977 4.290 1.00 95.19 133 LEU A C 1
ATOM 1040 O O . LEU A 1 133 ? 1.622 -6.080 4.052 1.00 95.19 133 LEU A O 1
ATOM 1044 N N . PRO A 1 134 ? 1.607 -4.154 5.226 1.00 94.56 134 PRO A N 1
ATOM 1045 C CA . PRO A 1 134 ? 0.441 -4.527 6.031 1.00 94.56 134 PRO A CA 1
ATOM 1046 C C . PRO A 1 134 ? -0.799 -4.821 5.177 1.00 94.56 134 PRO A C 1
ATOM 1048 O O . PRO A 1 134 ? -1.568 -5.741 5.458 1.00 94.56 134 PRO A O 1
ATOM 1051 N N . VAL A 1 135 ? -0.959 -4.071 4.084 1.00 94.69 135 VAL A N 1
ATOM 1052 C CA . VAL A 1 135 ? -1.874 -4.406 2.993 1.00 94.69 135 VAL A CA 1
ATOM 1053 C C . VAL A 1 135 ? -1.047 -4.648 1.752 1.00 94.69 135 VAL A C 1
ATOM 1055 O O . VAL A 1 135 ? -0.428 -3.724 1.237 1.00 94.69 135 VAL A O 1
ATOM 1058 N N . ILE A 1 136 ? -1.044 -5.895 1.288 1.00 94.81 136 ILE A N 1
ATOM 1059 C CA . ILE A 1 136 ? -0.388 -6.298 0.047 1.00 94.81 136 ILE A CA 1
ATOM 1060 C C . ILE A 1 136 ? -1.340 -5.955 -1.104 1.00 94.81 136 ILE A C 1
ATOM 1062 O O . ILE A 1 136 ? -2.406 -6.570 -1.193 1.00 94.81 136 ILE A O 1
ATOM 1066 N N . PRO A 1 137 ? -0.998 -4.991 -1.974 1.00 93.50 137 PRO A N 1
ATOM 1067 C CA . PRO A 1 137 ? -1.831 -4.666 -3.121 1.00 93.50 137 PRO A CA 1
ATOM 1068 C C . PRO A 1 137 ? -1.800 -5.787 -4.158 1.00 93.50 137 PRO A C 1
ATOM 1070 O O . PRO A 1 137 ? -0.806 -6.516 -4.262 1.00 93.50 137 PRO A O 1
ATOM 1073 N N . ALA A 1 138 ? -2.867 -5.889 -4.950 1.00 91.88 138 ALA A N 1
ATOM 1074 C CA . ALA A 1 138 ? -2.907 -6.770 -6.111 1.00 91.88 138 ALA A CA 1
ATOM 1075 C C . ALA A 1 138 ? -1.801 -6.412 -7.124 1.00 91.88 138 ALA A C 1
ATOM 1077 O O . ALA A 1 138 ? -1.202 -5.334 -7.075 1.00 91.88 138 ALA A O 1
ATOM 1078 N N . ASP A 1 139 ? -1.489 -7.335 -8.030 1.00 88.25 139 ASP A N 1
ATOM 1079 C CA . ASP A 1 139 ? -0.417 -7.139 -9.014 1.00 88.25 139 ASP A CA 1
ATOM 1080 C C . ASP A 1 139 ? -0.746 -6.055 -10.049 1.00 88.25 139 ASP A C 1
ATOM 1082 O O . ASP A 1 139 ? 0.164 -5.437 -10.595 1.00 88.25 139 ASP A O 1
ATOM 1086 N N . ASP A 1 140 ? -2.032 -5.785 -10.268 1.00 85.81 140 ASP A N 1
ATOM 1087 C CA . ASP A 1 140 ? -2.564 -4.738 -11.140 1.00 85.81 140 ASP A CA 1
ATOM 1088 C C . ASP A 1 140 ? -2.893 -3.426 -10.403 1.00 85.81 140 ASP A C 1
ATOM 1090 O O . ASP A 1 140 ? -3.418 -2.491 -11.011 1.00 85.81 140 ASP A O 1
ATOM 1094 N N . ALA A 1 141 ? -2.569 -3.321 -9.109 1.00 91.31 141 ALA A N 1
ATOM 1095 C CA . ALA A 1 141 ? -2.767 -2.089 -8.355 1.00 91.31 141 ALA A CA 1
ATOM 1096 C C . ALA A 1 141 ? -1.963 -0.930 -8.967 1.00 91.31 141 ALA A C 1
ATOM 1098 O O . ALA A 1 141 ? -0.789 -1.071 -9.316 1.00 91.31 141 ALA A O 1
ATOM 1099 N N . VAL A 1 142 ? -2.582 0.248 -9.054 1.00 91.75 142 VAL A N 1
ATOM 1100 C CA . VAL A 1 142 ? -1.955 1.441 -9.635 1.00 91.75 142 VAL A CA 1
ATOM 1101 C C . VAL A 1 142 ? -1.134 2.177 -8.577 1.00 91.75 142 VAL A C 1
ATOM 1103 O O . VAL A 1 142 ? -1.661 2.576 -7.539 1.00 91.75 142 VAL A O 1
ATOM 1106 N N . TRP A 1 143 ? 0.145 2.426 -8.863 1.00 92.25 143 TRP A N 1
ATOM 1107 C CA . TRP A 1 143 ? 1.056 3.172 -7.988 1.00 92.25 143 TRP A CA 1
ATOM 1108 C C . TRP A 1 143 ? 1.394 4.545 -8.575 1.00 92.25 143 TRP A C 1
ATOM 1110 O O . TRP A 1 143 ? 1.756 4.668 -9.740 1.00 92.25 143 TRP A O 1
ATOM 1120 N N . GLY A 1 144 ? 1.286 5.586 -7.751 1.00 86.75 144 GLY A N 1
ATOM 1121 C CA . GLY A 1 144 ? 1.622 6.970 -8.086 1.00 86.75 144 GLY A CA 1
ATOM 1122 C C . GLY A 1 144 ? 3.025 7.423 -7.710 1.00 86.75 144 GLY A C 1
ATOM 1123 O O . GLY A 1 144 ? 3.471 8.444 -8.223 1.00 86.75 144 GLY A O 1
ATOM 1124 N N . GLY A 1 145 ? 3.683 6.705 -6.800 1.00 83.31 145 GLY A N 1
ATOM 1125 C CA . GLY A 1 145 ? 5.061 6.973 -6.390 1.00 83.31 145 GLY A CA 1
ATOM 1126 C C . GLY A 1 145 ? 6.096 6.389 -7.350 1.00 83.31 145 GLY A C 1
ATOM 1127 O O . GLY A 1 145 ? 5.730 5.924 -8.415 1.00 83.31 145 GLY A O 1
ATOM 1128 N N . ASP A 1 146 ? 7.370 6.359 -6.963 1.00 86.31 146 ASP A N 1
ATOM 1129 C CA . ASP A 1 146 ? 8.442 5.642 -7.662 1.00 86.31 146 ASP A CA 1
ATOM 1130 C C . ASP A 1 146 ? 8.970 4.493 -6.807 1.00 86.31 146 ASP A C 1
ATOM 1132 O O . ASP A 1 146 ? 9.878 4.666 -5.993 1.00 86.31 146 ASP A O 1
ATOM 1136 N N . PHE A 1 147 ? 8.380 3.313 -6.984 1.00 89.12 147 PHE A N 1
ATOM 1137 C CA . PHE A 1 147 ? 8.682 2.147 -6.162 1.00 89.12 147 PHE A CA 1
ATOM 1138 C C . PHE A 1 147 ? 9.214 0.977 -6.976 1.00 89.12 147 PHE A C 1
ATOM 1140 O O . PHE A 1 147 ? 8.716 0.681 -8.067 1.00 89.12 147 PHE A O 1
ATOM 1147 N N . TRP A 1 148 ? 10.178 0.277 -6.389 1.00 90.19 148 TRP A N 1
ATOM 1148 C CA . TRP A 1 148 ? 10.676 -1.004 -6.871 1.00 90.19 148 TRP A CA 1
ATOM 1149 C C . TRP A 1 148 ? 10.379 -2.082 -5.839 1.00 90.19 148 TRP A C 1
ATOM 1151 O O . TRP A 1 148 ? 10.599 -1.873 -4.649 1.00 90.19 148 TRP A O 1
ATOM 1161 N N . ASP A 1 149 ? 9.875 -3.220 -6.298 1.00 91.62 149 ASP A N 1
ATOM 1162 C CA . ASP A 1 149 ? 9.712 -4.410 -5.474 1.00 91.62 149 ASP A CA 1
ATOM 1163 C C . ASP A 1 149 ? 11.009 -5.210 -5.473 1.00 91.62 149 ASP A C 1
ATOM 1165 O O . ASP A 1 149 ? 11.568 -5.501 -6.534 1.00 91.62 149 ASP A O 1
ATOM 1169 N N . ILE A 1 150 ? 11.476 -5.549 -4.280 1.00 90.56 150 ILE A N 1
ATOM 1170 C CA . ILE A 1 150 ? 12.712 -6.267 -4.014 1.00 90.56 150 ILE A CA 1
ATOM 1171 C C . ILE A 1 150 ? 12.370 -7.569 -3.297 1.00 90.56 150 ILE A C 1
ATOM 1173 O O . ILE A 1 150 ? 11.537 -7.594 -2.387 1.00 90.56 150 ILE A O 1
ATOM 1177 N N . ASP A 1 151 ? 13.034 -8.653 -3.678 1.00 87.56 151 ASP A N 1
ATOM 1178 C CA . ASP A 1 151 ? 12.901 -9.930 -2.985 1.00 87.56 151 ASP A CA 1
ATOM 1179 C C . ASP A 1 151 ? 13.726 -9.994 -1.677 1.00 87.56 151 ASP A C 1
ATOM 1181 O O . ASP A 1 151 ? 14.275 -9.010 -1.163 1.00 87.56 151 ASP A O 1
ATOM 1185 N N . GLU A 1 152 ? 13.760 -11.179 -1.071 1.00 86.69 152 GLU A N 1
ATOM 1186 C CA . GLU A 1 152 ? 14.497 -11.432 0.171 1.00 86.69 152 GLU A CA 1
ATOM 1187 C C . GLU A 1 152 ? 16.016 -11.479 -0.043 1.00 86.69 152 GLU A C 1
ATOM 1189 O O . GLU A 1 152 ? 16.767 -11.145 0.875 1.00 86.69 152 GLU A O 1
ATOM 1194 N N . ASP A 1 153 ? 16.444 -11.794 -1.266 1.00 86.69 153 ASP A N 1
ATOM 1195 C CA . ASP A 1 153 ? 17.840 -11.890 -1.693 1.00 86.69 153 ASP A CA 1
ATOM 1196 C C . ASP A 1 153 ? 18.385 -10.554 -2.232 1.00 86.69 153 ASP A C 1
ATOM 1198 O O . ASP A 1 153 ? 19.517 -10.481 -2.714 1.00 86.69 153 ASP A O 1
ATOM 1202 N N . ASN A 1 154 ? 17.612 -9.471 -2.091 1.00 84.19 154 ASN A N 1
ATOM 1203 C CA . ASN A 1 154 ? 17.935 -8.109 -2.527 1.00 84.19 154 ASN A CA 1
ATOM 1204 C C . ASN A 1 154 ? 17.976 -7.927 -4.056 1.00 84.19 154 ASN A C 1
ATOM 1206 O O . ASN A 1 154 ? 18.655 -7.031 -4.564 1.00 84.19 154 ASN A O 1
ATOM 1210 N N . THR A 1 155 ? 17.243 -8.756 -4.793 1.00 83.81 155 THR A N 1
ATOM 1211 C CA . THR A 1 155 ? 17.063 -8.654 -6.242 1.00 83.81 155 THR A CA 1
ATOM 1212 C C . THR A 1 155 ? 15.809 -7.850 -6.564 1.00 83.81 155 THR A C 1
ATOM 1214 O O . THR A 1 155 ? 14.756 -8.030 -5.956 1.00 83.81 155 THR A O 1
ATOM 1217 N N . ILE A 1 156 ? 15.914 -6.966 -7.558 1.00 86.25 156 ILE A N 1
ATOM 1218 C CA . ILE A 1 156 ? 14.770 -6.226 -8.094 1.00 86.25 156 ILE A CA 1
ATOM 1219 C C . ILE A 1 156 ? 13.836 -7.205 -8.816 1.00 86.25 156 ILE A C 1
ATOM 1221 O O . ILE A 1 156 ? 14.218 -7.790 -9.829 1.00 86.25 156 ILE A O 1
ATOM 1225 N N . ILE A 1 157 ? 12.607 -7.337 -8.318 1.00 86.69 157 ILE A N 1
ATOM 1226 C CA . ILE A 1 157 ? 11.532 -8.124 -8.928 1.00 86.69 157 ILE A CA 1
ATOM 1227 C C . ILE A 1 157 ? 10.868 -7.313 -10.043 1.00 86.69 157 ILE A C 1
ATOM 1229 O O . ILE A 1 157 ? 10.759 -7.773 -11.179 1.00 86.69 157 ILE A O 1
ATOM 1233 N N . ALA A 1 158 ? 10.396 -6.106 -9.719 1.00 87.00 158 ALA A N 1
ATOM 1234 C CA . ALA A 1 158 ? 9.605 -5.293 -10.637 1.00 87.00 158 ALA A CA 1
ATOM 1235 C C . ALA A 1 158 ? 9.618 -3.811 -10.253 1.00 87.00 158 ALA A C 1
ATOM 1237 O O . ALA A 1 158 ? 9.736 -3.457 -9.082 1.00 87.00 158 ALA A O 1
ATOM 1238 N N . LYS A 1 159 ? 9.415 -2.934 -11.240 1.00 88.19 159 LYS A N 1
ATOM 1239 C CA . LYS A 1 159 ? 9.003 -1.552 -10.975 1.00 88.19 159 LYS A CA 1
ATOM 1240 C C . LYS A 1 159 ? 7.494 -1.547 -10.716 1.00 88.19 159 LYS A C 1
ATOM 1242 O O . LYS A 1 159 ? 6.733 -1.953 -11.589 1.00 88.19 159 LYS A O 1
ATOM 1247 N N . LEU A 1 160 ? 7.073 -1.104 -9.533 1.00 88.25 160 LEU A N 1
ATOM 1248 C CA . LEU A 1 160 ? 5.660 -1.046 -9.131 1.00 88.25 160 LEU A CA 1
ATOM 1249 C C . LEU A 1 160 ? 4.959 0.188 -9.699 1.00 88.25 160 LEU A C 1
ATOM 1251 O O . LEU A 1 160 ? 3.775 0.149 -10.026 1.00 88.25 160 LEU A O 1
ATOM 1255 N N . SER A 1 161 ? 5.703 1.283 -9.853 1.00 79.81 161 SER A N 1
ATOM 1256 C CA . SER A 1 161 ? 5.212 2.473 -10.528 1.00 79.81 161 SER A CA 1
ATOM 1257 C C . SER A 1 161 ? 5.284 2.314 -12.036 1.00 79.81 161 SER A C 1
ATOM 1259 O O . SER A 1 161 ? 6.292 2.577 -12.698 1.00 79.81 161 SER A O 1
ATOM 1261 N N . LEU A 1 162 ? 4.170 1.885 -12.611 1.00 58.09 162 LEU A N 1
ATOM 1262 C CA . LEU A 1 162 ? 3.931 2.136 -14.017 1.00 58.09 162 LEU A CA 1
ATOM 1263 C C . LEU A 1 162 ? 3.684 3.638 -14.126 1.00 58.09 162 LEU A C 1
ATOM 1265 O O . LEU A 1 162 ? 2.648 4.137 -13.691 1.00 58.09 162 LEU A O 1
ATOM 1269 N N . THR A 1 163 ? 4.685 4.359 -14.643 1.00 48.06 163 THR A N 1
ATOM 1270 C CA . THR A 1 163 ? 4.526 5.740 -15.104 1.00 48.06 163 THR A CA 1
ATOM 1271 C C . THR A 1 163 ? 3.198 5.790 -15.843 1.00 48.06 163 THR A C 1
ATOM 1273 O O . THR A 1 163 ? 3.003 4.968 -16.740 1.00 48.06 163 THR A O 1
ATOM 1276 N N . GLU A 1 164 ? 2.283 6.647 -15.379 1.00 44.50 164 GLU A N 1
ATOM 1277 C CA . GLU A 1 164 ? 0.903 6.760 -15.861 1.00 44.50 164 GLU A CA 1
ATOM 1278 C C . GLU A 1 164 ? 0.823 6.426 -17.348 1.00 44.50 164 GLU A C 1
ATOM 1280 O O . GLU A 1 164 ? 1.652 6.922 -18.114 1.00 44.50 164 GLU A O 1
ATOM 1285 N N . ALA A 1 165 ? -0.108 5.541 -17.724 1.00 40.41 165 ALA A N 1
ATOM 1286 C CA . ALA A 1 165 ? -0.296 5.036 -19.082 1.00 40.41 165 ALA A CA 1
ATOM 1287 C C . ALA A 1 165 ? 0.148 6.059 -20.153 1.00 40.41 165 ALA A C 1
ATOM 1289 O O . ALA A 1 165 ? -0.583 6.997 -20.454 1.00 40.41 165 ALA A O 1
ATOM 1290 N N . GLY A 1 166 ? 1.370 5.904 -20.689 1.00 40.66 166 GLY A N 1
ATOM 1291 C CA . GLY A 1 166 ? 1.916 6.813 -21.708 1.00 40.66 166 GLY A CA 1
ATOM 1292 C C . GLY A 1 166 ? 3.366 7.292 -21.557 1.00 40.66 166 GLY A C 1
ATOM 1293 O O . GLY A 1 166 ? 3.856 7.952 -22.469 1.00 40.66 166 GLY A O 1
ATOM 1294 N N . GLY A 1 167 ? 4.092 6.968 -20.484 1.00 40.41 167 GLY A N 1
ATOM 1295 C CA . GLY A 1 167 ? 5.512 7.324 -20.363 1.00 40.41 167 GLY A CA 1
ATOM 1296 C C . GLY A 1 167 ? 6.440 6.133 -20.576 1.00 40.41 167 GLY A C 1
ATOM 1297 O O . GLY A 1 167 ? 6.626 5.338 -19.658 1.00 40.41 167 GLY A O 1
ATOM 1298 N N . SER A 1 168 ? 7.084 6.013 -21.741 1.00 45.34 168 SER A N 1
ATOM 1299 C CA . SER A 1 168 ? 8.236 5.117 -21.885 1.00 45.34 168 SER A CA 1
ATOM 1300 C C . SER A 1 168 ? 9.357 5.621 -20.973 1.00 45.34 168 SER A C 1
ATOM 1302 O O . SER A 1 168 ? 10.142 6.488 -21.359 1.00 45.34 168 SER A O 1
ATOM 1304 N N . SER A 1 169 ? 9.434 5.100 -19.751 1.00 49.84 169 SER A N 1
ATOM 1305 C CA . SER A 1 169 ? 10.642 5.220 -18.946 1.00 49.84 169 SER A CA 1
ATOM 1306 C C . SER A 1 169 ? 11.731 4.453 -19.690 1.00 49.84 169 SER A C 1
ATOM 1308 O O . SER A 1 169 ? 11.842 3.236 -19.552 1.00 49.84 169 SER A O 1
ATOM 1310 N N . GLN A 1 170 ? 12.535 5.139 -20.507 1.00 52.25 170 GLN A N 1
ATOM 1311 C CA . GLN A 1 170 ? 13.886 4.653 -20.743 1.00 52.25 170 GLN A CA 1
ATOM 1312 C C . GLN A 1 170 ? 14.510 4.590 -19.354 1.00 52.25 170 GLN A C 1
ATOM 1314 O O . GLN A 1 170 ? 14.750 5.624 -18.736 1.00 52.25 170 GLN A O 1
ATOM 1319 N N . ALA A 1 171 ? 14.659 3.385 -18.806 1.00 58.41 171 ALA A N 1
ATOM 1320 C CA . ALA A 1 171 ? 15.446 3.195 -17.606 1.00 58.41 171 ALA A CA 1
ATOM 1321 C C . ALA A 1 171 ? 16.854 3.688 -17.950 1.00 58.41 171 ALA A C 1
ATOM 1323 O O . ALA A 1 171 ? 17.594 3.010 -18.663 1.00 58.41 171 ALA A O 1
ATOM 1324 N N . THR A 1 172 ? 17.189 4.910 -17.536 1.00 59.78 172 THR A N 1
ATOM 1325 C CA . THR A 1 172 ? 18.534 5.439 -17.715 1.00 59.78 172 THR A CA 1
ATOM 1326 C C . THR A 1 172 ? 19.439 4.602 -16.832 1.00 59.78 172 THR A C 1
ATOM 1328 O O . THR A 1 172 ? 19.423 4.720 -15.610 1.00 59.78 172 THR A O 1
ATOM 1331 N N . VAL A 1 173 ? 20.178 3.696 -17.463 1.00 76.44 173 VAL A N 1
ATOM 1332 C CA . VAL A 1 173 ? 21.208 2.893 -16.817 1.00 76.44 173 VAL A CA 1
ATOM 1333 C C . VAL A 1 173 ? 22.326 3.860 -16.425 1.00 76.44 173 VAL A C 1
ATOM 1335 O O . VAL A 1 173 ? 22.896 4.476 -17.326 1.00 76.44 173 VAL A O 1
ATOM 1338 N N . PRO A 1 174 ? 22.638 4.042 -15.127 1.00 65.56 174 PRO A N 1
ATOM 1339 C CA . PRO A 1 174 ? 23.703 4.951 -14.725 1.00 65.56 174 PRO A CA 1
ATOM 1340 C C . PRO A 1 174 ? 25.024 4.557 -15.386 1.00 65.56 174 PRO A C 1
ATOM 1342 O O . PRO A 1 174 ? 25.315 3.360 -15.523 1.00 65.56 174 PRO A O 1
ATOM 1345 N N . ASP A 1 175 ? 25.829 5.545 -15.768 1.00 71.62 175 ASP A N 1
ATOM 1346 C CA . ASP A 1 175 ? 27.113 5.303 -16.422 1.00 71.62 175 ASP A CA 1
ATOM 1347 C C . ASP A 1 175 ? 27.989 4.360 -15.585 1.00 71.62 175 ASP A C 1
ATOM 1349 O O . ASP A 1 175 ? 28.116 4.493 -14.367 1.00 71.62 175 ASP A O 1
ATOM 1353 N N . GLY A 1 176 ? 28.561 3.349 -16.244 1.00 79.56 176 GLY A N 1
ATOM 1354 C CA . GLY A 1 176 ? 29.413 2.341 -15.603 1.00 79.56 176 GLY A CA 1
ATOM 1355 C C . GLY A 1 176 ? 28.685 1.309 -14.730 1.00 79.56 176 GLY A C 1
ATOM 1356 O O . GLY A 1 176 ? 29.331 0.414 -14.189 1.00 79.56 176 GLY A O 1
ATOM 1357 N N . SER A 1 177 ? 27.355 1.370 -14.599 1.00 79.00 177 SER A N 1
ATOM 1358 C CA . SER A 1 177 ? 26.612 0.438 -13.736 1.00 79.00 177 SER A CA 1
ATOM 1359 C C . SER A 1 177 ? 26.527 -0.995 -14.281 1.00 79.00 177 SER A C 1
ATOM 1361 O O . SER A 1 177 ? 26.304 -1.922 -13.495 1.00 79.00 177 SER A O 1
ATOM 1363 N N . ILE A 1 178 ? 26.730 -1.209 -15.586 1.00 88.06 178 ILE A N 1
ATOM 1364 C CA . ILE A 1 178 ? 26.838 -2.542 -16.197 1.00 88.06 178 ILE A CA 1
ATOM 1365 C C . ILE A 1 178 ? 28.296 -2.989 -16.146 1.00 88.06 178 ILE A C 1
ATOM 1367 O O . ILE A 1 178 ? 29.114 -2.622 -16.987 1.00 88.06 178 ILE A O 1
ATOM 1371 N N . THR A 1 179 ? 28.619 -3.784 -15.131 1.00 88.88 179 THR A N 1
ATOM 1372 C CA . THR A 1 179 ? 29.933 -4.410 -14.976 1.00 88.88 179 THR A CA 1
ATOM 1373 C C . THR A 1 179 ? 29.971 -5.768 -15.675 1.00 88.88 179 THR A C 1
ATOM 1375 O O . THR A 1 179 ? 28.935 -6.356 -15.987 1.00 88.88 179 THR A O 1
ATOM 1378 N N . THR A 1 180 ? 31.170 -6.313 -15.881 1.00 86.88 180 THR A N 1
ATOM 1379 C CA . THR A 1 180 ? 31.362 -7.650 -16.470 1.00 86.88 180 THR A CA 1
ATOM 1380 C C . THR A 1 180 ? 30.621 -8.745 -15.702 1.00 86.88 180 THR A C 1
ATOM 1382 O O . THR A 1 180 ? 30.032 -9.621 -16.318 1.00 86.88 180 THR A O 1
ATOM 1385 N N . ALA A 1 181 ? 30.567 -8.661 -14.370 1.00 87.19 181 ALA A N 1
ATOM 1386 C CA . ALA A 1 181 ? 29.854 -9.624 -13.529 1.00 87.19 181 ALA A CA 1
ATOM 1387 C C . ALA A 1 181 ? 28.331 -9.646 -13.765 1.00 87.19 181 ALA A C 1
ATOM 1389 O O . ALA A 1 181 ? 27.686 -10.652 -13.484 1.00 87.19 181 ALA A O 1
ATOM 1390 N N . LYS A 1 182 ? 27.751 -8.558 -14.291 1.00 86.81 182 LYS A N 1
ATOM 1391 C CA . LYS A 1 182 ? 26.322 -8.474 -14.638 1.00 86.81 182 LYS A CA 1
ATOM 1392 C C . LYS A 1 182 ? 26.012 -9.037 -16.030 1.00 86.81 182 LYS A C 1
ATOM 1394 O O . LYS A 1 182 ? 24.844 -9.175 -16.382 1.00 86.81 182 LYS A O 1
ATOM 1399 N N . LEU A 1 183 ? 27.036 -9.357 -16.826 1.00 91.88 183 LEU A N 1
ATOM 1400 C CA . LEU A 1 183 ? 26.906 -9.947 -18.156 1.00 91.88 183 LEU A CA 1
ATOM 1401 C C . LEU A 1 183 ? 27.300 -11.425 -18.098 1.00 91.88 183 LEU A C 1
ATOM 1403 O O . LEU A 1 183 ? 28.479 -11.76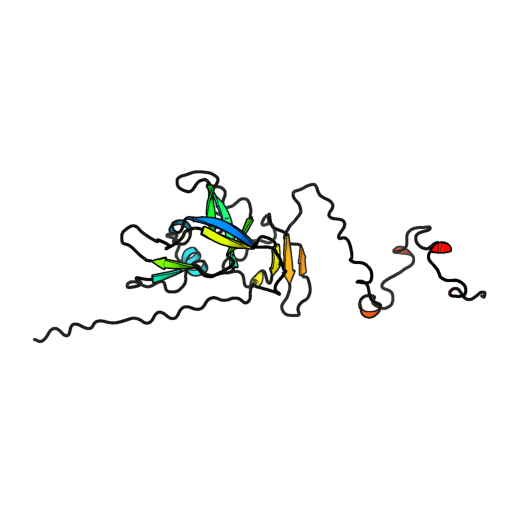9 -18.080 1.00 91.88 183 LEU A O 1
ATOM 1407 N N . ALA A 1 184 ? 26.306 -12.312 -18.096 1.00 89.50 184 ALA A N 1
ATOM 1408 C CA . ALA A 1 184 ? 26.558 -13.746 -18.209 1.00 89.50 184 ALA A CA 1
ATOM 1409 C C . ALA A 1 184 ? 27.256 -14.095 -19.540 1.00 89.50 184 ALA A C 1
ATOM 1411 O O . ALA A 1 184 ? 27.106 -13.395 -20.547 1.00 89.50 184 ALA A O 1
ATOM 1412 N N . ASN A 1 185 ? 27.984 -15.215 -19.579 1.00 90.19 185 ASN A N 1
ATOM 1413 C CA . ASN A 1 185 ? 28.577 -15.706 -20.825 1.00 90.19 185 ASN A CA 1
ATOM 1414 C C . ASN A 1 185 ? 27.487 -15.927 -21.885 1.00 90.19 185 ASN A C 1
ATOM 1416 O O . ASN A 1 185 ? 26.491 -16.600 -21.632 1.00 90.19 185 ASN A O 1
ATOM 1420 N N . GLY A 1 186 ? 27.675 -15.341 -23.070 1.00 90.69 186 GLY A N 1
ATOM 1421 C CA . GLY A 1 186 ? 26.676 -15.373 -24.143 1.00 90.69 186 GLY A CA 1
ATOM 1422 C C . GLY A 1 186 ? 25.490 -14.419 -23.948 1.00 90.69 186 GLY A C 1
ATOM 1423 O O . GLY A 1 186 ? 24.549 -14.459 -24.734 1.00 90.69 186 GLY A O 1
ATOM 1424 N N . ALA A 1 187 ? 25.509 -13.533 -22.943 1.00 91.69 187 ALA A N 1
ATOM 1425 C CA . ALA A 1 187 ? 24.437 -12.556 -22.740 1.00 91.69 187 ALA A CA 1
ATOM 1426 C C . ALA A 1 187 ? 24.294 -11.581 -23.922 1.00 91.69 187 ALA A C 1
ATOM 1428 O O . ALA A 1 187 ? 23.167 -11.219 -24.269 1.00 91.69 187 ALA A O 1
ATOM 1429 N N . VAL A 1 188 ? 25.410 -11.204 -24.558 1.00 93.19 188 VAL A N 1
ATOM 1430 C CA . VAL A 1 188 ? 25.459 -10.359 -25.761 1.00 93.19 188 VAL A CA 1
ATOM 1431 C C . VAL A 1 188 ? 25.700 -11.254 -26.978 1.00 93.19 188 VAL A C 1
ATOM 1433 O O . VAL A 1 188 ? 26.805 -11.757 -27.173 1.00 93.19 188 VAL A O 1
ATOM 1436 N N . THR A 1 189 ? 24.658 -11.477 -27.779 1.00 94.38 189 THR A N 1
ATOM 1437 C CA . THR A 1 189 ? 24.707 -12.282 -29.011 1.00 94.38 189 THR A CA 1
ATOM 1438 C C . THR A 1 189 ? 24.600 -11.390 -30.244 1.00 94.38 189 THR A C 1
ATOM 1440 O O . THR A 1 189 ? 24.191 -10.233 -30.149 1.00 94.38 189 THR A O 1
ATOM 1443 N N . THR A 1 190 ? 24.930 -11.933 -31.417 1.00 90.38 190 THR A N 1
ATOM 1444 C CA . THR A 1 190 ? 24.774 -11.236 -32.704 1.00 90.38 190 THR A CA 1
ATOM 1445 C C . THR A 1 190 ? 23.337 -10.776 -32.940 1.00 90.38 190 THR A C 1
ATOM 1447 O O . THR A 1 190 ? 23.127 -9.645 -33.345 1.00 90.38 190 THR A O 1
ATOM 1450 N N . GLU A 1 191 ? 22.348 -11.605 -32.605 1.00 92.50 191 GLU A N 1
ATOM 1451 C CA . GLU A 1 191 ? 20.917 -11.289 -32.745 1.00 92.50 191 GLU A CA 1
ATOM 1452 C C . GLU A 1 191 ? 20.456 -10.126 -31.854 1.00 92.50 191 GLU A C 1
ATOM 1454 O O . GLU A 1 191 ? 19.497 -9.431 -32.181 1.00 92.50 191 GLU A O 1
ATOM 1459 N N . LYS A 1 192 ? 21.136 -9.900 -30.724 1.00 92.00 192 LYS A N 1
ATOM 1460 C CA . LYS A 1 192 ? 20.835 -8.797 -29.798 1.00 92.00 192 LYS A CA 1
ATOM 1461 C C . LYS A 1 192 ? 21.518 -7.486 -30.190 1.00 92.00 192 LYS A C 1
ATOM 1463 O O . LYS A 1 192 ? 21.208 -6.446 -29.612 1.00 92.00 192 LYS A O 1
ATOM 1468 N N . LEU A 1 193 ? 22.457 -7.521 -31.135 1.00 93.19 193 LEU A N 1
ATOM 1469 C CA . LEU A 1 193 ? 23.152 -6.344 -31.639 1.00 93.19 193 LEU A CA 1
ATOM 1470 C C . LEU A 1 193 ? 22.514 -5.913 -32.956 1.00 93.19 193 LEU A C 1
ATOM 1472 O O . LEU A 1 193 ? 22.646 -6.587 -33.972 1.00 93.19 193 LEU A O 1
ATOM 1476 N N . ALA A 1 194 ? 21.853 -4.758 -32.947 1.00 92.62 194 ALA A N 1
ATOM 1477 C CA . ALA A 1 194 ? 21.371 -4.157 -34.183 1.00 92.62 194 ALA A CA 1
ATOM 1478 C C . ALA A 1 194 ? 22.539 -3.835 -35.133 1.00 92.62 194 ALA A C 1
ATOM 1480 O O . ALA A 1 194 ? 23.664 -3.554 -34.696 1.00 92.62 194 ALA A O 1
ATOM 1481 N N . ASP A 1 195 ? 22.262 -3.806 -36.436 1.00 89.88 195 ASP A N 1
ATOM 1482 C CA . ASP A 1 195 ? 23.250 -3.400 -37.431 1.00 89.88 195 ASP A CA 1
ATOM 1483 C C . ASP A 1 195 ? 23.851 -2.036 -37.075 1.00 89.88 195 ASP A C 1
ATOM 1485 O O . ASP A 1 195 ? 23.145 -1.079 -36.751 1.00 89.88 195 ASP A O 1
ATOM 1489 N N . LYS A 1 196 ? 25.186 -1.945 -37.145 1.00 89.25 196 LYS A N 1
ATOM 1490 C CA . LYS A 1 196 ? 25.968 -0.746 -36.785 1.00 89.25 196 LYS A CA 1
ATOM 1491 C C . LYS A 1 196 ? 25.864 -0.331 -35.308 1.00 89.25 196 LYS A C 1
ATOM 1493 O O . LYS A 1 196 ? 26.301 0.767 -34.960 1.00 89.25 196 LYS A O 1
ATOM 1498 N N . ALA A 1 197 ? 25.359 -1.187 -34.415 1.00 92.19 197 ALA A N 1
ATOM 1499 C CA . ALA A 1 197 ? 25.352 -0.908 -32.977 1.00 92.19 197 ALA A CA 1
ATOM 1500 C C . ALA A 1 197 ? 26.774 -0.719 -32.416 1.00 92.19 197 ALA A C 1
ATOM 1502 O O . ALA A 1 197 ? 26.994 0.169 -31.590 1.00 92.19 197 ALA A O 1
ATOM 1503 N N . VAL A 1 198 ? 27.750 -1.487 -32.911 1.00 91.56 198 VAL A N 1
ATOM 1504 C CA . VAL A 1 198 ? 29.179 -1.341 -32.592 1.00 91.56 198 VAL A CA 1
ATOM 1505 C C . VAL A 1 198 ? 29.891 -0.727 -33.798 1.00 91.56 198 VAL A C 1
ATOM 1507 O O . VAL A 1 198 ? 29.956 -1.327 -34.867 1.00 91.56 198 VAL A O 1
ATOM 1510 N N . THR A 1 199 ? 30.402 0.492 -33.640 1.00 92.00 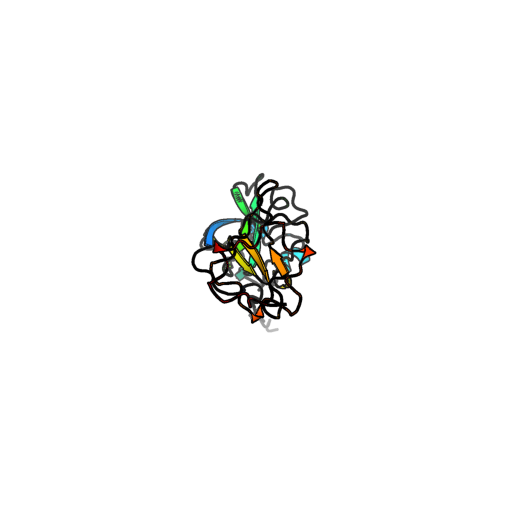199 THR A N 1
ATOM 1511 C CA . THR A 1 199 ? 31.130 1.235 -34.683 1.00 92.00 199 THR A CA 1
ATOM 1512 C C . THR A 1 199 ? 32.611 1.310 -34.339 1.00 92.00 199 THR A C 1
ATOM 1514 O O . THR A 1 199 ? 32.954 1.219 -33.164 1.00 92.00 199 THR A O 1
ATOM 1517 N N . ALA A 1 200 ? 33.481 1.580 -35.319 1.00 87.50 200 ALA A N 1
ATOM 1518 C CA . ALA A 1 200 ? 34.921 1.741 -35.080 1.00 87.50 200 ALA A CA 1
ATOM 1519 C C . ALA A 1 200 ? 35.225 2.734 -33.938 1.00 87.50 200 ALA A C 1
ATOM 1521 O O . ALA A 1 200 ? 35.986 2.413 -33.043 1.00 87.50 200 ALA A O 1
ATOM 1522 N N . ALA A 1 201 ? 34.520 3.870 -33.878 1.00 89.75 201 ALA A N 1
ATOM 1523 C CA . ALA A 1 201 ? 34.678 4.861 -32.805 1.00 89.75 201 ALA A CA 1
ATOM 1524 C C . ALA A 1 201 ? 34.288 4.376 -31.388 1.00 89.75 201 ALA A C 1
ATOM 1526 O O . ALA A 1 201 ? 34.589 5.053 -30.411 1.00 89.75 201 ALA A O 1
ATOM 1527 N N . LYS A 1 202 ? 33.586 3.241 -31.260 1.00 89.62 202 LYS A N 1
ATOM 1528 C CA . LYS A 1 202 ? 33.181 2.644 -29.972 1.00 89.62 202 LYS A CA 1
ATOM 1529 C C . LYS A 1 202 ? 34.163 1.575 -29.486 1.00 89.62 202 LYS A C 1
ATOM 1531 O O . LYS A 1 202 ? 33.978 1.038 -28.399 1.00 89.62 202 LYS A O 1
ATOM 1536 N N . VAL A 1 203 ? 35.164 1.234 -30.294 1.00 89.19 203 VAL A N 1
ATOM 1537 C CA . VAL A 1 203 ? 36.150 0.194 -30.006 1.00 89.19 203 VAL A CA 1
ATOM 1538 C C . VAL A 1 203 ? 37.518 0.858 -29.960 1.00 89.19 203 VAL A C 1
ATOM 1540 O O . VAL A 1 203 ? 37.864 1.615 -30.858 1.00 89.19 203 VAL A O 1
ATOM 1543 N N . ALA A 1 204 ? 38.289 0.605 -28.906 1.00 87.56 204 ALA A N 1
ATOM 1544 C CA . ALA A 1 204 ? 39.640 1.145 -28.822 1.00 87.56 204 ALA A CA 1
ATOM 1545 C C . ALA A 1 204 ? 40.564 0.499 -29.874 1.00 87.56 204 ALA A C 1
ATOM 1547 O O . ALA A 1 204 ? 40.397 -0.673 -30.231 1.00 87.56 204 ALA A O 1
ATOM 1548 N N . ASP A 1 205 ? 41.551 1.259 -30.351 1.00 84.81 205 ASP A N 1
ATOM 1549 C CA . ASP A 1 205 ? 42.511 0.788 -31.351 1.00 84.81 205 ASP A CA 1
ATOM 1550 C C . ASP A 1 205 ? 43.250 -0.471 -30.873 1.00 84.81 205 ASP A C 1
ATOM 1552 O O . ASP A 1 205 ? 43.668 -0.580 -29.719 1.00 84.81 205 ASP A O 1
ATOM 1556 N N . GLY A 1 206 ? 43.401 -1.448 -31.771 1.00 83.25 206 GLY A N 1
ATOM 1557 C CA . GLY A 1 206 ? 44.088 -2.713 -31.491 1.00 83.25 206 GLY A CA 1
ATOM 1558 C C . GLY A 1 206 ? 43.288 -3.744 -30.683 1.00 83.25 206 GLY A C 1
ATOM 1559 O O . GLY A 1 206 ? 43.786 -4.848 -30.479 1.00 83.25 206 GLY A O 1
ATOM 1560 N N . VAL A 1 207 ? 42.052 -3.442 -30.255 1.00 85.38 207 VAL A N 1
ATOM 1561 C CA . VAL A 1 207 ? 41.191 -4.407 -29.533 1.00 85.38 207 VAL A CA 1
ATOM 1562 C C . VAL A 1 207 ? 40.666 -5.514 -30.448 1.00 85.38 207 VAL A C 1
ATOM 1564 O O . VAL A 1 207 ? 40.435 -6.630 -29.988 1.00 85.38 207 VAL A O 1
ATOM 1567 N N . ILE A 1 208 ? 40.485 -5.228 -31.740 1.00 83.06 208 ILE A N 1
ATOM 1568 C CA . ILE A 1 208 ? 40.129 -6.244 -32.735 1.00 83.06 208 ILE A CA 1
ATOM 1569 C C . ILE A 1 208 ? 41.434 -6.803 -33.310 1.00 83.06 208 ILE A C 1
ATOM 1571 O O . ILE A 1 208 ? 42.146 -6.059 -33.990 1.00 83.06 208 ILE A O 1
ATOM 1575 N N . PRO A 1 209 ? 41.766 -8.086 -33.075 1.00 81.25 209 PRO A N 1
ATOM 1576 C CA . PRO A 1 209 ? 42.936 -8.700 -33.686 1.00 81.25 209 PRO A CA 1
ATOM 1577 C C . PRO A 1 209 ? 42.822 -8.617 -35.211 1.00 81.25 209 PRO A C 1
ATOM 1579 O O . PRO A 1 209 ? 41.813 -9.028 -35.788 1.00 81.25 209 PRO A O 1
ATOM 1582 N N . SER A 1 210 ? 43.845 -8.090 -35.885 1.00 72.00 210 SER A N 1
ATOM 1583 C CA . SER A 1 210 ? 43.917 -8.106 -37.346 1.00 72.00 210 SER A CA 1
ATOM 1584 C C . SER A 1 210 ? 44.288 -9.510 -37.817 1.00 72.00 210 SER A C 1
ATOM 1586 O O . SER A 1 210 ? 45.454 -9.794 -38.080 1.00 72.00 210 SER A O 1
ATOM 1588 N N . GLY A 1 211 ? 43.309 -10.409 -37.876 1.00 68.75 211 GLY A N 1
ATOM 1589 C CA . GLY A 1 211 ? 43.523 -11.753 -38.398 1.00 68.75 211 GLY A CA 1
ATOM 1590 C C . GLY A 1 211 ? 42.268 -12.617 -38.400 1.00 68.75 211 GLY A C 1
ATOM 1591 O O . GLY A 1 211 ? 41.579 -12.730 -37.389 1.00 68.75 211 GLY A O 1
ATOM 1592 N N . LYS A 1 212 ? 42.012 -13.247 -39.549 1.00 47.84 212 LYS A N 1
ATOM 1593 C CA . LYS A 1 212 ? 41.645 -14.663 -39.538 1.00 47.84 212 LYS A CA 1
ATOM 1594 C C . LYS A 1 212 ? 42.919 -15.479 -39.380 1.00 47.84 212 LYS A C 1
ATOM 1596 O O . LYS A 1 212 ? 43.945 -15.020 -39.930 1.00 47.84 212 LYS A O 1
#